Protein AF-A0A7W1E286-F1 (afdb_monomer)

Secondary structure (DSSP, 8-state):
-----------------------PPP-----PPPP-PPPP---PPP----------------------------HHHHHHHHHHHHHHHHT--HHHHHHHTS-SEEEEEEEEEE-TTS-EEEEEEEEEEEE-TTSSEE--EEE-TT--HHHHHHHHHHHHHHHHHTT-S-EEEEEEE---TTSS-HHHHHHHHHHHHHHHTTT-BTTTEE--B-TT--HHHHHHHHHHHHHHTTT---

Structure (mmCIF, N/CA/C/O backbone):
data_AF-A0A7W1E286-F1
#
_entry.id   AF-A0A7W1E286-F1
#
loop_
_atom_site.group_PDB
_atom_site.id
_atom_site.type_symbol
_atom_site.label_atom_id
_atom_site.label_alt_id
_atom_site.label_comp_id
_atom_site.label_asym_id
_atom_site.label_entity_id
_atom_site.label_seq_id
_atom_site.pdbx_PDB_ins_code
_atom_site.Cartn_x
_atom_site.Cartn_y
_atom_site.Cartn_z
_atom_site.occupancy
_atom_site.B_iso_or_equiv
_atom_site.auth_seq_id
_atom_site.auth_comp_id
_atom_site.auth_asym_id
_atom_site.auth_atom_id
_atom_site.pdbx_PDB_model_num
ATOM 1 N N . MET A 1 1 ? -54.521 -34.080 13.836 1.00 41.09 1 MET A N 1
ATOM 2 C CA . MET A 1 1 ? -53.868 -35.349 13.458 1.00 41.09 1 MET A CA 1
ATOM 3 C C . MET A 1 1 ? -52.359 -35.162 13.551 1.00 41.09 1 MET A C 1
ATOM 5 O O . MET A 1 1 ? -51.751 -34.614 12.647 1.00 41.09 1 MET A O 1
ATOM 9 N N . LEU A 1 2 ? -51.803 -35.525 14.708 1.00 36.16 2 LEU A N 1
ATOM 10 C CA . LEU A 1 2 ? -50.440 -36.060 14.864 1.00 36.16 2 LEU A CA 1
ATOM 11 C C . LEU A 1 2 ? -50.443 -37.502 14.294 1.00 36.16 2 LEU A C 1
ATOM 13 O O . LEU A 1 2 ? -51.541 -38.057 14.169 1.00 36.16 2 LEU A O 1
ATOM 17 N N . PRO A 1 3 ? -49.295 -38.099 13.914 1.00 41.41 3 PRO A N 1
ATOM 18 C CA . PRO A 1 3 ? -48.224 -38.489 14.853 1.00 41.41 3 PRO A CA 1
ATOM 19 C C . PRO A 1 3 ? -46.808 -38.066 14.383 1.00 41.41 3 PRO A C 1
ATOM 21 O O . PRO A 1 3 ? -46.598 -37.851 13.196 1.00 41.41 3 PRO A O 1
ATOM 24 N N . ALA A 1 4 ? -45.827 -37.731 15.241 1.00 33.72 4 ALA A N 1
ATOM 25 C CA . ALA A 1 4 ? -45.246 -38.450 16.399 1.00 33.72 4 ALA A CA 1
ATOM 26 C C . ALA A 1 4 ? -44.498 -39.724 15.916 1.00 33.72 4 ALA A C 1
ATOM 28 O O . ALA A 1 4 ? -45.026 -40.431 15.073 1.00 33.72 4 ALA A O 1
ATOM 29 N N . LEU A 1 5 ? -43.271 -40.105 16.292 1.00 33.84 5 LEU A N 1
ATOM 30 C CA . LEU A 1 5 ? -42.486 -40.094 17.538 1.00 33.84 5 LEU A CA 1
ATOM 31 C C . LEU A 1 5 ? -41.011 -40.353 17.117 1.00 33.84 5 LEU A C 1
ATOM 33 O O . LEU A 1 5 ? -40.787 -41.158 16.223 1.00 33.84 5 LEU A O 1
ATOM 37 N N . ALA A 1 6 ? -39.994 -39.600 17.544 1.00 35.09 6 ALA A N 1
ATOM 38 C CA . ALA A 1 6 ? -39.323 -39.561 18.855 1.00 35.09 6 ALA A CA 1
ATOM 39 C C . ALA A 1 6 ? -38.076 -40.495 18.969 1.00 35.09 6 ALA A C 1
ATOM 41 O O . ALA A 1 6 ? -37.983 -41.486 18.251 1.00 35.09 6 ALA A O 1
ATOM 42 N N . PRO A 1 7 ? -37.097 -40.146 19.835 1.00 51.22 7 PRO A N 1
ATOM 43 C CA . PRO A 1 7 ? -35.674 -40.503 19.735 1.00 51.22 7 PRO A CA 1
ATOM 44 C C . PRO A 1 7 ? -35.168 -41.396 20.893 1.00 51.22 7 PRO A C 1
ATOM 46 O O . PRO A 1 7 ? -35.868 -41.587 21.882 1.00 51.22 7 PRO A O 1
ATOM 49 N N . LEU A 1 8 ? -33.912 -41.863 20.833 1.00 32.34 8 LEU A N 1
ATOM 50 C CA . LEU A 1 8 ? -33.181 -42.455 21.973 1.00 32.34 8 LEU A CA 1
ATOM 51 C C . LEU A 1 8 ? -31.712 -41.978 21.922 1.00 32.34 8 LEU A C 1
ATOM 53 O O . LEU A 1 8 ? -31.013 -42.254 20.957 1.00 32.34 8 LEU A O 1
ATOM 57 N N . THR A 1 9 ? -31.275 -41.006 22.731 1.00 28.36 9 THR A N 1
ATOM 58 C CA . THR A 1 9 ? -30.793 -41.055 24.135 1.00 28.36 9 THR A CA 1
ATOM 59 C C . THR A 1 9 ? -29.504 -41.834 24.410 1.00 28.36 9 THR A C 1
ATOM 61 O O . THR A 1 9 ? -29.525 -43.057 24.403 1.00 28.36 9 THR A O 1
ATOM 64 N N . ARG A 1 10 ? -28.510 -41.061 24.905 1.00 27.48 10 ARG A N 1
ATOM 65 C CA . ARG A 1 10 ? -27.442 -41.386 25.887 1.00 27.48 10 ARG A CA 1
ATOM 66 C C . ARG A 1 10 ? -26.426 -42.439 25.405 1.00 27.48 10 ARG A C 1
ATOM 68 O O . ARG A 1 10 ? -26.765 -43.349 24.681 1.00 27.48 10 ARG A O 1
ATOM 75 N N . TRP A 1 11 ? -25.130 -42.322 25.678 1.00 25.17 11 TRP A N 1
ATOM 76 C CA . TRP A 1 11 ? -24.508 -42.357 27.001 1.00 25.17 11 TRP A CA 1
ATOM 77 C C . TRP A 1 11 ? -23.249 -41.482 27.086 1.00 25.17 11 TRP A C 1
ATOM 79 O O . TRP A 1 11 ? -22.502 -41.307 26.129 1.00 25.17 11 TRP A O 1
ATOM 89 N N . ARG A 1 12 ? -23.049 -40.925 28.282 1.00 29.27 12 ARG A N 1
ATOM 90 C CA . ARG A 1 12 ? -21.894 -40.133 28.703 1.00 29.27 12 ARG A CA 1
ATOM 91 C C . ARG A 1 12 ? -20.712 -41.043 29.073 1.00 29.27 12 ARG A C 1
ATOM 93 O O . ARG A 1 12 ? -20.930 -42.127 29.595 1.00 29.27 12 ARG A O 1
ATOM 100 N N . THR A 1 13 ? -19.505 -40.499 28.892 1.00 33.84 13 THR A N 1
ATOM 101 C CA . THR A 1 13 ? -18.289 -40.628 29.730 1.00 33.84 13 THR A CA 1
ATOM 102 C C . THR A 1 13 ? -17.908 -41.991 30.317 1.00 33.84 13 THR A C 1
ATOM 104 O O . THR A 1 13 ? -18.561 -42.466 31.239 1.00 33.84 13 THR A O 1
ATOM 107 N N . CYS A 1 14 ? -16.690 -42.450 30.007 1.00 26.31 14 CYS A N 1
ATOM 108 C CA . CYS A 1 14 ? -15.788 -42.913 31.064 1.00 26.31 14 CYS A CA 1
ATOM 109 C C . CYS A 1 14 ? -14.317 -42.663 30.699 1.00 26.31 14 CYS A C 1
ATOM 111 O O . CYS A 1 14 ? -13.785 -43.170 29.717 1.00 26.31 14 CYS A O 1
ATOM 113 N N . CYS A 1 15 ? -13.694 -41.825 31.516 1.00 26.22 15 CYS A N 1
ATOM 114 C CA . CYS A 1 15 ? -12.265 -41.617 31.638 1.00 26.22 15 CYS A CA 1
ATOM 115 C C . CYS A 1 15 ? -11.676 -42.823 32.383 1.00 26.22 15 CYS A C 1
ATOM 117 O O . CYS A 1 15 ? -12.198 -43.121 33.453 1.00 26.22 15 CYS A O 1
ATOM 119 N N . SER A 1 16 ? -10.633 -43.498 31.881 1.00 26.42 16 SER A N 1
ATOM 120 C CA . SER A 1 16 ? -9.531 -44.062 32.697 1.00 26.42 16 SER A CA 1
ATOM 121 C C . SER A 1 16 ? -8.624 -45.040 31.929 1.00 26.42 16 SER A C 1
ATOM 123 O O . SER A 1 16 ? -9.062 -46.021 31.350 1.00 26.42 16 SER A O 1
ATOM 125 N N . ARG A 1 17 ? -7.326 -44.717 31.968 1.00 28.33 17 ARG A N 1
ATOM 126 C CA . ARG A 1 17 ? -6.152 -45.586 32.181 1.00 28.33 17 ARG A CA 1
ATOM 127 C C . ARG A 1 17 ? -6.175 -47.046 31.687 1.00 28.33 17 ARG A C 1
ATOM 129 O O . ARG A 1 17 ? -6.821 -47.895 32.274 1.00 28.33 17 ARG A O 1
ATOM 136 N N . ALA A 1 18 ? -5.191 -47.290 30.819 1.00 28.56 18 ALA A N 1
ATOM 137 C CA . ALA A 1 18 ? -4.140 -48.308 30.941 1.00 28.56 18 ALA A CA 1
ATOM 138 C C . ALA A 1 18 ? -4.496 -49.802 30.811 1.00 28.56 18 ALA A C 1
ATOM 140 O O . ALA A 1 18 ? -5.204 -50.356 31.639 1.00 28.56 18 ALA A O 1
ATOM 141 N N . ALA A 1 19 ? -3.771 -50.431 29.870 1.00 31.03 19 ALA A N 1
ATOM 142 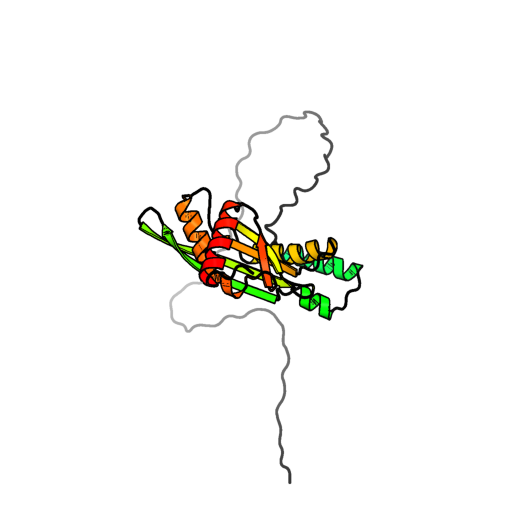C CA . ALA A 1 19 ? -3.516 -51.868 29.708 1.00 31.03 19 ALA A CA 1
ATOM 143 C C . ALA A 1 19 ? -4.774 -52.697 29.367 1.00 31.03 19 ALA A C 1
ATOM 145 O O . ALA A 1 19 ? -5.824 -52.552 29.965 1.00 31.03 19 ALA A O 1
ATOM 146 N N . VAL A 1 20 ? -4.775 -53.576 28.370 1.00 31.19 20 VAL A N 1
ATOM 147 C CA . VAL A 1 20 ? -3.997 -54.815 28.311 1.00 31.19 20 VAL A CA 1
ATOM 148 C C . VAL A 1 20 ? -3.996 -55.325 26.858 1.00 31.19 20 VAL A C 1
ATOM 150 O O . VAL A 1 20 ? -4.938 -55.126 26.097 1.00 31.19 20 VAL A O 1
ATOM 153 N N . SER A 1 21 ? -2.886 -55.963 26.511 1.00 30.11 21 SER A N 1
ATOM 154 C CA . SER A 1 21 ? -2.495 -56.632 25.270 1.00 30.11 21 SER A CA 1
ATOM 155 C C . SER A 1 21 ? -3.466 -57.681 24.696 1.00 30.11 21 SER A C 1
ATOM 157 O O . SER A 1 21 ? -4.158 -58.389 25.422 1.00 30.11 21 SER A O 1
ATOM 159 N N . THR A 1 22 ? -3.388 -57.830 23.370 1.00 41.28 22 THR A N 1
ATOM 160 C CA . THR A 1 22 ? -3.825 -58.951 22.511 1.00 41.28 22 THR A CA 1
ATOM 161 C C . THR A 1 22 ? -3.291 -60.325 22.950 1.00 41.28 22 THR A C 1
ATOM 163 O O . THR A 1 22 ? -2.301 -60.397 23.680 1.00 41.28 22 THR A O 1
ATOM 166 N N . PRO A 1 23 ? -3.833 -61.425 22.385 1.00 34.12 23 PRO A N 1
ATOM 167 C CA . PRO A 1 23 ? -2.956 -62.531 22.001 1.00 34.12 23 PRO A CA 1
ATOM 168 C C . PRO A 1 23 ? -3.161 -63.021 20.559 1.00 34.12 23 PRO A C 1
ATOM 170 O O . PRO A 1 23 ? -4.263 -63.363 20.131 1.00 34.12 23 PRO A O 1
ATOM 173 N N . CYS A 1 24 ? -2.034 -63.088 19.846 1.00 29.81 24 CYS A N 1
ATOM 174 C CA . CYS A 1 24 ? -1.834 -63.796 18.586 1.00 29.81 24 CYS A CA 1
ATOM 175 C C . CYS A 1 24 ? -1.827 -65.323 18.785 1.00 29.81 24 CYS A C 1
ATOM 177 O O . CYS A 1 24 ? -1.376 -65.839 19.806 1.00 29.81 24 CYS A O 1
ATOM 179 N N . THR A 1 25 ? -2.280 -66.027 17.750 1.00 34.66 25 THR A N 1
ATOM 180 C CA . THR A 1 25 ? -2.285 -67.483 17.548 1.00 34.66 25 THR A CA 1
ATOM 181 C C . THR A 1 25 ? -0.890 -68.132 17.555 1.00 34.66 25 THR A C 1
ATOM 183 O O . THR A 1 25 ? 0.059 -67.616 16.970 1.00 34.66 25 THR A O 1
ATOM 186 N N . SER A 1 26 ? -0.809 -69.307 18.189 1.00 30.66 26 SER A N 1
ATOM 187 C CA . SER A 1 26 ? 0.324 -70.244 18.325 1.00 30.66 26 SER A CA 1
ATOM 188 C C . SER A 1 26 ? 0.742 -70.922 17.007 1.00 30.66 26 SER A C 1
ATOM 190 O O . SER A 1 26 ? -0.130 -71.254 16.206 1.00 30.66 26 SER A O 1
ATOM 192 N N . SER A 1 27 ? 2.033 -71.237 16.779 1.00 34.31 27 SER A N 1
ATOM 193 C CA . SER A 1 27 ? 2.730 -72.549 16.964 1.00 34.31 27 SER A CA 1
ATOM 194 C C . SER A 1 27 ? 4.239 -72.428 16.552 1.00 34.31 27 SER A C 1
ATOM 196 O O . SER A 1 27 ? 4.597 -71.392 16.003 1.00 34.31 27 SER A O 1
ATOM 198 N N . PRO A 1 28 ? 5.148 -73.422 16.740 1.00 43.06 28 PRO A N 1
ATOM 199 C CA . PRO A 1 28 ? 5.889 -73.665 17.990 1.00 43.06 28 PRO A CA 1
ATOM 200 C C . PRO A 1 28 ? 7.423 -73.880 17.808 1.00 43.06 28 PRO A C 1
ATOM 202 O O . PRO A 1 28 ? 7.829 -74.567 16.887 1.00 43.06 28 PRO A O 1
ATOM 205 N N . THR A 1 29 ? 8.271 -73.385 18.728 1.00 36.41 29 THR A N 1
ATOM 206 C CA . THR A 1 29 ? 9.321 -74.158 19.457 1.00 36.41 29 THR A CA 1
ATOM 207 C C . THR A 1 29 ? 10.222 -73.246 20.318 1.00 36.41 29 THR A C 1
ATOM 209 O O . THR A 1 29 ? 11.030 -72.490 19.801 1.00 36.41 29 THR A O 1
ATOM 212 N N . ARG A 1 30 ? 10.080 -73.416 21.643 1.00 32.09 30 ARG A N 1
ATOM 213 C CA . ARG A 1 30 ? 11.019 -73.216 22.776 1.00 32.09 30 ARG A CA 1
ATOM 214 C C . ARG A 1 30 ? 11.743 -71.867 23.031 1.00 32.09 30 ARG A C 1
ATOM 216 O O . ARG A 1 30 ? 12.763 -71.559 22.428 1.00 32.09 30 ARG A O 1
ATOM 223 N N . SER A 1 31 ? 11.377 -71.320 24.202 1.00 41.97 31 SER A N 1
ATOM 224 C CA . SER A 1 31 ? 12.152 -70.560 25.222 1.00 41.97 31 SER A CA 1
ATOM 225 C C . SER A 1 31 ? 11.940 -69.035 25.277 1.00 41.97 31 SER A C 1
ATOM 227 O O . SER A 1 31 ? 11.804 -68.405 24.236 1.00 41.97 31 SER A O 1
ATOM 229 N N . PRO A 1 32 ? 11.849 -68.452 26.492 1.00 39.19 32 PRO A N 1
ATOM 230 C CA . PRO A 1 32 ? 11.059 -67.252 26.765 1.00 39.19 32 PRO A CA 1
ATOM 231 C C . PRO A 1 32 ? 11.763 -65.932 26.438 1.00 39.19 32 PRO A C 1
ATOM 233 O O . PRO A 1 32 ? 12.976 -65.791 26.568 1.00 39.19 32 PRO A O 1
ATOM 236 N N . CYS A 1 33 ? 10.943 -64.943 26.082 1.00 32.31 33 CYS A N 1
ATOM 237 C CA . CYS A 1 33 ? 11.321 -63.553 25.873 1.00 32.31 33 CYS A CA 1
ATOM 238 C C . CYS A 1 33 ? 11.937 -62.942 27.142 1.00 32.31 33 CYS A C 1
ATOM 240 O O . CYS A 1 33 ? 11.279 -62.850 28.178 1.00 32.31 33 CYS A O 1
ATOM 242 N N . THR A 1 34 ? 13.173 -62.463 27.040 1.00 39.50 34 THR A N 1
ATOM 243 C CA . THR A 1 34 ? 13.789 -61.543 27.999 1.00 39.50 34 THR A CA 1
ATOM 244 C C . THR A 1 34 ? 13.677 -60.113 27.471 1.00 39.50 34 THR A C 1
ATOM 246 O O . THR A 1 34 ? 14.106 -59.799 26.362 1.00 39.50 34 THR A O 1
ATOM 249 N N . CYS A 1 35 ? 13.068 -59.233 28.266 1.00 36.19 35 CYS A N 1
ATOM 250 C CA . CYS A 1 35 ? 13.033 -57.794 28.019 1.00 36.19 35 CYS A CA 1
ATOM 251 C C . CYS A 1 35 ? 14.447 -57.202 28.175 1.00 36.19 35 CYS A C 1
ATOM 253 O O . CYS A 1 35 ? 15.111 -57.526 29.163 1.00 36.19 35 CYS A O 1
ATOM 255 N N . PRO A 1 36 ? 14.920 -56.306 27.291 1.00 42.12 36 PRO A N 1
ATOM 256 C CA . PRO A 1 36 ? 16.167 -55.595 27.537 1.00 42.12 36 PRO A CA 1
ATOM 257 C C . PRO A 1 36 ? 15.971 -54.557 28.653 1.00 42.12 36 PRO A C 1
ATOM 259 O O . PRO A 1 36 ? 15.293 -53.545 28.487 1.00 42.12 36 PRO A O 1
ATOM 262 N N . THR A 1 37 ? 16.572 -54.825 29.810 1.00 44.88 37 THR A N 1
ATOM 263 C CA . THR A 1 37 ? 16.810 -53.855 30.884 1.00 44.88 37 THR A CA 1
ATOM 264 C C . THR A 1 37 ? 17.880 -52.845 30.469 1.00 44.88 37 THR A C 1
ATOM 266 O O . THR A 1 37 ? 18.904 -53.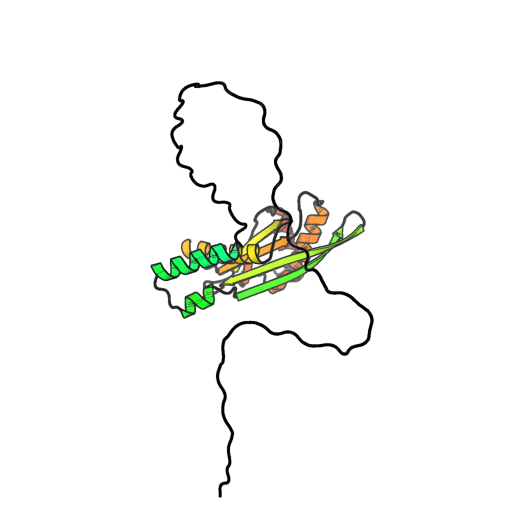220 29.899 1.00 44.88 37 THR A O 1
ATOM 269 N N . ALA A 1 38 ? 17.657 -51.569 30.790 1.00 43.06 38 ALA A N 1
ATOM 270 C CA . ALA A 1 38 ? 18.619 -50.484 30.609 1.00 43.06 38 ALA A CA 1
ATOM 271 C C . ALA A 1 38 ? 19.938 -50.739 31.378 1.00 43.06 38 ALA A C 1
ATOM 273 O O . ALA A 1 38 ? 19.887 -51.253 32.500 1.00 43.06 38 ALA A O 1
ATOM 274 N N . PRO A 1 39 ? 21.113 -50.372 30.829 1.00 53.94 39 PRO A N 1
ATOM 275 C CA . PRO A 1 39 ? 22.383 -50.544 31.528 1.00 53.94 39 PRO A CA 1
ATOM 276 C C . PRO A 1 39 ? 22.616 -49.455 32.603 1.00 53.94 39 PRO A C 1
ATOM 278 O O . PRO A 1 39 ? 22.279 -48.289 32.380 1.00 53.94 39 PRO A O 1
ATOM 281 N N . PRO A 1 40 ? 23.214 -49.803 33.761 1.00 51.53 40 PRO A N 1
ATOM 282 C CA . PRO A 1 40 ? 23.608 -48.855 34.809 1.00 51.53 40 PRO A CA 1
ATOM 283 C C . PRO A 1 40 ? 24.897 -48.076 34.459 1.00 51.53 40 PRO A C 1
ATOM 285 O O . PRO A 1 40 ? 25.672 -48.511 33.605 1.00 51.53 40 PRO A O 1
ATOM 288 N N . PRO A 1 41 ? 25.170 -46.936 35.128 1.00 42.91 41 PRO A N 1
ATOM 289 C CA . PRO A 1 41 ? 26.287 -46.061 34.786 1.00 42.91 41 PRO A CA 1
ATOM 290 C C . PRO A 1 41 ? 27.616 -46.595 35.340 1.00 42.91 41 PRO A C 1
ATOM 292 O O . PRO A 1 41 ? 27.828 -46.634 36.553 1.00 42.91 41 PRO A O 1
ATOM 295 N N . THR A 1 42 ? 28.552 -46.952 34.460 1.00 39.50 42 THR A N 1
ATOM 296 C CA . THR A 1 42 ? 29.930 -47.297 34.842 1.00 39.50 42 THR A CA 1
ATOM 297 C C . THR A 1 42 ? 30.896 -46.136 34.604 1.00 39.50 42 THR A C 1
ATOM 299 O O . THR A 1 42 ? 31.239 -45.800 33.476 1.00 39.50 42 THR A O 1
ATOM 302 N N . ALA A 1 43 ? 31.296 -45.543 35.730 1.00 37.16 43 ALA A N 1
ATOM 303 C CA . ALA A 1 43 ? 32.607 -45.010 36.106 1.00 37.16 43 ALA A CA 1
ATOM 304 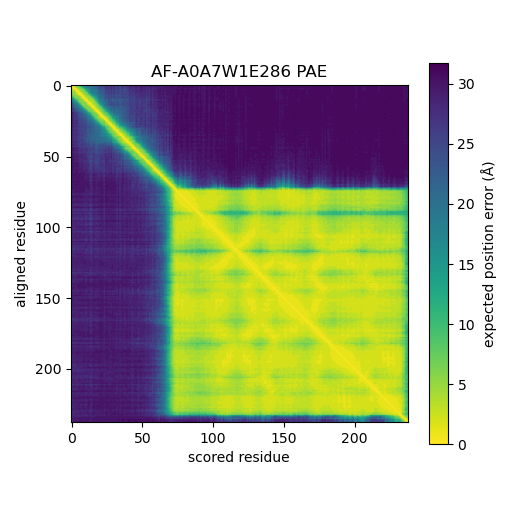C C . ALA A 1 43 ? 33.627 -44.641 35.004 1.00 37.16 43 ALA A C 1
ATOM 306 O O . ALA A 1 43 ? 34.189 -45.499 34.330 1.00 37.16 43 ALA A O 1
ATOM 307 N N . TRP A 1 44 ? 33.999 -43.356 34.978 1.00 34.50 44 TRP A N 1
ATOM 308 C CA . TRP A 1 44 ? 35.281 -42.866 34.455 1.00 34.50 44 TRP A CA 1
ATOM 309 C C . TRP A 1 44 ? 36.279 -42.658 35.612 1.00 34.50 44 TRP A C 1
ATOM 311 O O . TRP A 1 44 ? 35.863 -42.314 36.725 1.00 34.50 44 TRP A O 1
ATOM 321 N N . PRO A 1 45 ? 37.589 -42.882 35.404 1.00 35.56 45 PRO A N 1
ATOM 322 C CA . PRO A 1 45 ? 38.551 -42.956 36.492 1.00 35.56 45 PRO A CA 1
ATOM 323 C C . PRO A 1 45 ? 38.939 -41.583 37.056 1.00 35.56 45 PRO A C 1
ATOM 325 O O . PRO A 1 45 ? 39.139 -40.599 36.349 1.00 35.56 45 PRO A O 1
ATOM 328 N N . ARG A 1 46 ? 39.111 -41.568 38.381 1.00 34.28 46 ARG A N 1
ATOM 329 C CA . ARG A 1 46 ? 39.698 -40.488 39.179 1.00 34.28 46 ARG A CA 1
ATOM 330 C C . ARG A 1 46 ? 41.188 -40.342 38.861 1.00 34.28 46 ARG A C 1
ATOM 332 O O . ARG A 1 46 ? 41.909 -41.310 39.083 1.00 34.28 46 ARG A O 1
ATOM 339 N N . ARG A 1 47 ? 41.659 -39.130 38.533 1.00 29.84 47 ARG A N 1
ATOM 340 C CA . ARG A 1 47 ? 42.875 -38.523 39.126 1.00 29.84 47 ARG A CA 1
ATOM 341 C C . ARG A 1 47 ? 43.065 -37.075 38.651 1.00 29.84 47 ARG A C 1
ATOM 343 O O . ARG A 1 47 ? 43.556 -36.855 37.560 1.00 29.84 47 ARG A O 1
ATOM 350 N N . TRP A 1 48 ? 42.762 -36.110 39.513 1.00 29.48 48 TRP A N 1
ATOM 351 C CA . TRP A 1 48 ? 43.675 -35.021 39.882 1.00 29.48 48 TRP A CA 1
ATOM 352 C C . TRP A 1 48 ? 43.087 -34.330 41.105 1.00 29.48 48 TRP A C 1
ATOM 354 O O . TRP A 1 48 ? 42.029 -33.709 41.078 1.00 29.48 48 TRP A O 1
ATOM 364 N N . SER A 1 49 ? 43.753 -34.571 42.224 1.00 32.72 49 SER A N 1
ATOM 365 C CA . SER A 1 49 ? 43.414 -34.005 43.512 1.00 32.72 49 SER A CA 1
ATOM 366 C C . SER A 1 49 ? 44.133 -32.673 43.661 1.00 32.72 49 SER A C 1
ATOM 368 O O . SER A 1 49 ? 45.345 -32.624 43.485 1.00 32.72 49 SER A O 1
ATOM 370 N N . ARG A 1 50 ? 43.384 -31.693 44.174 1.00 34.47 50 ARG A N 1
ATOM 371 C CA . ARG A 1 50 ? 43.839 -30.678 45.134 1.00 34.47 50 ARG A CA 1
ATOM 372 C C . ARG A 1 50 ? 44.789 -29.599 44.584 1.00 34.47 50 ARG A C 1
ATOM 374 O O . ARG A 1 50 ? 45.993 -29.790 44.521 1.00 34.47 50 ARG A O 1
ATOM 381 N N . CYS A 1 51 ? 44.253 -28.394 44.403 1.00 27.61 51 CYS A N 1
ATOM 382 C CA . CYS A 1 51 ? 44.860 -27.242 45.057 1.00 27.61 51 CYS A CA 1
ATOM 383 C C . CYS A 1 51 ? 43.798 -26.204 45.426 1.00 27.61 51 CYS A C 1
ATOM 385 O O . CYS A 1 51 ? 42.782 -26.029 44.760 1.00 27.61 51 CYS A O 1
ATOM 387 N N . SER A 1 52 ? 44.034 -25.635 46.588 1.00 30.25 52 SER A N 1
ATOM 388 C CA . SER A 1 52 ? 43.178 -24.858 47.460 1.00 30.25 52 SER A CA 1
ATOM 389 C C . SER A 1 52 ? 43.152 -23.372 47.100 1.00 30.25 52 SER A C 1
ATOM 391 O O . SER A 1 52 ? 44.137 -22.826 46.619 1.00 30.25 52 SER A O 1
ATOM 393 N N . SER A 1 53 ? 42.025 -22.733 47.434 1.00 32.47 53 SER A N 1
ATOM 394 C CA . SER A 1 53 ? 41.915 -21.337 47.887 1.00 32.47 53 SER A CA 1
ATOM 395 C C . SER A 1 53 ? 42.655 -20.258 47.084 1.00 32.47 53 SER A C 1
ATOM 397 O O . SER A 1 53 ? 43.791 -19.921 47.407 1.00 32.47 53 SER A O 1
ATOM 399 N N . ILE A 1 54 ? 41.942 -19.595 46.167 1.00 39.47 54 ILE A N 1
ATOM 400 C CA . ILE A 1 54 ? 42.232 -18.204 45.781 1.00 39.47 54 ILE A CA 1
ATOM 401 C C . ILE A 1 54 ? 40.915 -17.412 45.762 1.00 39.47 54 ILE A C 1
ATOM 403 O O . ILE A 1 54 ? 40.100 -17.512 44.852 1.00 39.47 54 ILE A O 1
ATOM 407 N N . THR A 1 55 ? 40.713 -16.717 46.880 1.00 31.73 55 THR A N 1
ATOM 408 C CA . THR A 1 55 ? 40.137 -15.375 47.073 1.00 31.73 55 THR A CA 1
ATOM 409 C C . THR A 1 55 ? 39.141 -14.795 46.063 1.00 31.73 55 THR A C 1
ATOM 411 O O . THR A 1 55 ? 39.454 -14.530 44.906 1.00 31.73 55 THR A O 1
ATOM 414 N N . ALA A 1 56 ? 37.987 -14.445 46.635 1.00 36.72 56 ALA A N 1
ATOM 415 C CA . ALA A 1 56 ? 37.089 -13.339 46.323 1.00 36.72 56 ALA A CA 1
ATOM 416 C C . ALA A 1 56 ? 37.526 -12.346 45.230 1.00 36.72 56 ALA A C 1
ATOM 418 O O . ALA A 1 56 ? 38.486 -11.589 45.382 1.00 36.72 56 ALA A O 1
ATOM 419 N N . LYS A 1 57 ? 36.656 -12.201 44.229 1.00 32.66 57 LYS A N 1
ATOM 420 C CA . LYS A 1 57 ? 36.288 -10.877 43.733 1.00 32.66 57 LYS A CA 1
ATOM 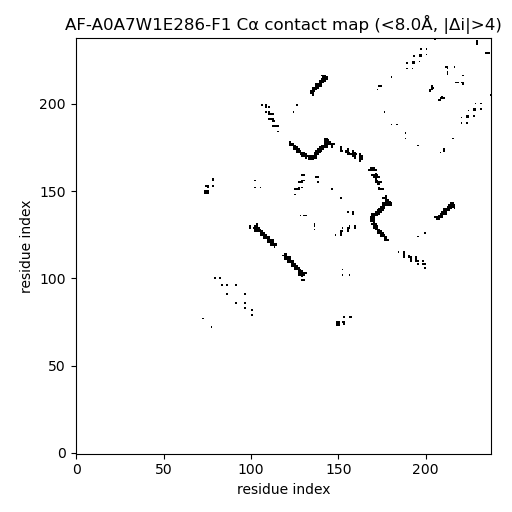421 C C . LYS A 1 57 ? 34.794 -10.859 43.457 1.00 32.66 57 LYS A C 1
ATOM 423 O O . LYS A 1 57 ? 34.302 -11.429 42.491 1.00 32.66 57 LYS A O 1
ATOM 428 N N . GLU A 1 58 ? 34.091 -10.229 44.380 1.00 38.41 58 GLU A N 1
ATOM 429 C CA . GLU A 1 58 ? 32.687 -9.890 44.279 1.00 38.41 58 GLU A CA 1
ATOM 430 C C . GLU A 1 58 ? 32.496 -8.891 43.134 1.00 38.41 58 GLU A C 1
ATOM 432 O O . GLU A 1 58 ? 32.744 -7.692 43.264 1.00 38.41 58 GLU A O 1
ATOM 437 N N . SER A 1 59 ? 32.103 -9.396 41.967 1.00 40.00 59 SER A N 1
ATOM 438 C CA . SER A 1 59 ? 31.516 -8.578 40.916 1.00 40.00 59 SER A CA 1
ATOM 439 C C . SER A 1 59 ? 30.015 -8.527 41.164 1.00 40.00 59 SER A C 1
ATOM 441 O O . SER A 1 59 ? 29.301 -9.501 40.926 1.00 40.00 59 SER A O 1
ATOM 443 N N . ARG A 1 60 ? 29.577 -7.384 41.695 1.00 35.44 60 ARG A N 1
ATOM 444 C CA . ARG A 1 60 ? 28.183 -6.933 41.831 1.00 35.44 60 ARG A CA 1
ATOM 445 C C . ARG A 1 60 ? 27.298 -7.499 40.712 1.00 35.44 60 ARG A C 1
ATOM 447 O O . ARG A 1 60 ? 27.725 -7.435 39.555 1.00 35.44 60 ARG A O 1
ATOM 454 N N . PRO A 1 61 ? 26.065 -7.962 40.992 1.00 38.62 61 PRO A N 1
ATOM 455 C CA . PRO A 1 61 ? 25.139 -8.262 39.920 1.00 38.62 61 PRO A CA 1
ATOM 456 C C . PRO A 1 61 ? 24.788 -6.918 39.285 1.00 38.62 61 PRO A C 1
ATOM 458 O O . PRO A 1 61 ? 24.004 -6.139 39.823 1.00 38.62 61 PRO A O 1
ATOM 461 N N . LEU A 1 62 ? 25.427 -6.602 38.159 1.00 42.75 62 LEU A N 1
ATOM 462 C CA . LEU A 1 62 ? 24.843 -5.659 37.225 1.00 42.75 62 LEU A CA 1
ATOM 463 C C . LEU A 1 62 ? 23.471 -6.231 36.920 1.00 42.75 62 LEU A C 1
ATOM 465 O O . LEU A 1 62 ? 23.370 -7.385 36.501 1.00 42.75 62 LEU A O 1
ATOM 469 N N . CYS A 1 63 ? 22.447 -5.451 37.257 1.00 36.44 63 CYS A N 1
ATOM 470 C CA . CYS A 1 63 ? 21.058 -5.729 36.966 1.00 36.44 63 CYS A CA 1
ATOM 471 C C . CYS A 1 63 ? 21.015 -6.373 35.590 1.00 36.44 63 CYS A C 1
ATOM 473 O O . CYS A 1 63 ? 21.367 -5.735 34.595 1.00 36.44 63 CYS A O 1
ATOM 475 N N . ASN A 1 64 ? 20.682 -7.661 35.568 1.00 44.25 64 ASN A N 1
ATOM 476 C CA . ASN A 1 64 ? 20.434 -8.389 34.348 1.00 44.25 64 ASN A CA 1
ATOM 477 C C . ASN A 1 64 ? 19.149 -7.753 33.817 1.00 44.25 64 ASN A C 1
ATOM 479 O O . ASN A 1 64 ? 18.047 -8.198 34.136 1.00 44.25 64 ASN A O 1
ATOM 483 N N . VAL A 1 65 ? 19.285 -6.615 33.127 1.00 45.47 65 VAL A N 1
ATOM 484 C CA . VAL A 1 65 ? 18.268 -6.103 32.224 1.00 45.47 65 VAL A CA 1
ATOM 485 C C . VAL A 1 65 ? 18.205 -7.218 31.217 1.00 45.47 65 VAL A C 1
ATOM 487 O O . VAL A 1 65 ? 19.080 -7.323 30.358 1.00 45.47 65 VAL A O 1
ATOM 490 N N . GLY A 1 66 ? 17.296 -8.158 31.489 1.00 34.75 66 GLY A N 1
ATOM 491 C CA . GLY A 1 66 ? 17.159 -9.365 30.714 1.00 34.75 66 GLY A CA 1
ATOM 492 C C . GLY A 1 66 ? 17.200 -8.917 29.275 1.00 34.75 66 GLY A C 1
ATOM 493 O O . GLY A 1 66 ? 16.442 -8.025 28.888 1.00 34.75 66 GLY A O 1
ATOM 494 N N . ALA A 1 67 ? 18.154 -9.457 28.525 1.00 38.50 67 ALA A N 1
ATOM 495 C CA . ALA A 1 67 ? 18.047 -9.450 27.091 1.00 38.50 67 ALA A CA 1
ATOM 496 C C . ALA A 1 67 ? 16.693 -10.104 26.827 1.00 38.50 67 ALA A C 1
ATOM 498 O O . ALA A 1 67 ? 16.555 -11.325 26.907 1.00 38.50 67 ALA A O 1
ATOM 499 N N . VAL A 1 68 ? 15.662 -9.272 26.661 1.00 39.34 68 VAL A N 1
ATOM 500 C CA . VAL A 1 68 ? 14.377 -9.706 26.159 1.00 39.34 68 VAL A CA 1
ATOM 501 C C . VAL A 1 68 ? 14.756 -10.189 24.784 1.00 39.34 68 VAL A C 1
ATOM 503 O O . VAL A 1 68 ? 15.035 -9.393 23.888 1.00 39.34 68 VAL A O 1
ATOM 506 N N . ALA A 1 69 ? 14.901 -11.505 24.661 1.00 35.59 69 ALA A N 1
ATOM 507 C CA . ALA A 1 69 ? 14.907 -12.148 23.377 1.00 35.59 69 ALA A CA 1
ATOM 508 C C . ALA A 1 69 ? 13.643 -11.622 22.707 1.00 35.59 69 ALA A C 1
ATOM 510 O O . ALA A 1 69 ? 12.533 -11.950 23.129 1.00 35.59 69 ALA A O 1
ATOM 511 N N . VAL A 1 70 ? 13.814 -10.717 21.743 1.00 41.22 70 VAL A N 1
ATOM 512 C CA . VAL A 1 70 ? 12.741 -10.306 20.853 1.00 41.22 70 VAL A CA 1
ATOM 513 C C . VAL A 1 70 ? 12.471 -11.554 20.030 1.00 41.22 70 VAL A C 1
ATOM 515 O O . VAL A 1 70 ? 13.013 -11.734 18.943 1.00 41.22 70 VAL A O 1
ATOM 518 N N . ALA A 1 71 ? 11.715 -12.492 20.608 1.00 43.50 71 ALA A N 1
ATOM 519 C CA . ALA A 1 71 ? 11.030 -13.511 19.845 1.00 43.50 71 ALA A CA 1
ATOM 520 C C . ALA A 1 71 ? 10.355 -12.744 18.718 1.00 43.50 71 ALA A C 1
ATOM 522 O O . ALA A 1 71 ? 9.696 -11.746 19.017 1.00 43.50 71 ALA A O 1
ATOM 523 N N . ALA A 1 72 ? 10.622 -13.136 17.469 1.00 53.66 72 ALA A N 1
ATOM 524 C CA . ALA A 1 72 ? 10.134 -12.469 16.270 1.00 53.66 72 ALA A CA 1
ATOM 525 C C . ALA A 1 72 ? 8.614 -12.322 16.376 1.00 53.66 72 ALA A C 1
ATOM 527 O O . ALA A 1 72 ? 7.855 -13.234 16.057 1.00 53.66 72 ALA A O 1
ATOM 528 N N . THR A 1 73 ? 8.183 -11.216 16.969 1.00 71.56 73 THR A N 1
ATOM 529 C CA . THR A 1 73 ? 6.793 -10.983 17.306 1.00 71.56 73 THR A CA 1
ATOM 530 C C . THR A 1 73 ? 6.181 -10.543 16.004 1.00 71.56 73 THR A C 1
ATOM 532 O O . THR A 1 73 ? 6.668 -9.589 15.395 1.00 71.56 73 THR A O 1
ATOM 535 N N . ASP A 1 74 ? 5.161 -11.270 15.563 1.00 88.75 74 ASP A N 1
ATOM 536 C CA . ASP A 1 74 ? 4.361 -10.875 14.415 1.00 88.75 74 ASP A CA 1
ATOM 537 C C . ASP A 1 74 ? 3.991 -9.388 14.569 1.00 88.75 74 ASP A C 1
ATOM 539 O O . ASP A 1 74 ? 3.339 -9.026 15.560 1.00 88.75 74 ASP A O 1
ATOM 543 N N . PRO A 1 75 ? 4.436 -8.495 13.663 1.00 91.56 75 PRO A N 1
ATOM 544 C CA . PRO A 1 75 ? 4.232 -7.061 13.844 1.00 91.56 75 PRO A CA 1
ATOM 545 C C . PRO A 1 75 ? 2.758 -6.694 13.950 1.00 91.56 75 PRO A C 1
ATOM 547 O O . PRO A 1 75 ? 2.409 -5.713 14.610 1.00 91.56 75 PRO A O 1
ATOM 550 N N . TRP A 1 76 ? 1.886 -7.508 13.354 1.00 93.38 76 TRP A N 1
ATOM 551 C CA . TRP A 1 76 ? 0.449 -7.353 13.480 1.00 93.38 76 TRP A CA 1
ATOM 552 C C . TRP A 1 76 ? -0.061 -7.663 14.888 1.00 93.38 76 TRP A C 1
ATOM 554 O O . TRP A 1 76 ? -0.781 -6.844 15.463 1.00 93.38 76 TRP A O 1
ATOM 564 N N . ALA A 1 77 ? 0.374 -8.769 15.494 1.00 94.25 77 ALA A N 1
ATOM 565 C CA . ALA A 1 77 ? 0.045 -9.096 16.880 1.00 94.25 77 ALA A CA 1
ATOM 566 C C . ALA A 1 77 ? 0.437 -7.970 17.853 1.00 94.25 77 ALA A C 1
ATOM 568 O O . ALA A 1 77 ? -0.352 -7.599 18.721 1.00 94.25 77 ALA A O 1
ATOM 569 N N . ALA A 1 78 ? 1.604 -7.352 17.654 1.00 94.12 78 ALA A N 1
ATOM 570 C CA . ALA A 1 78 ? 2.050 -6.232 18.480 1.00 94.12 78 ALA A CA 1
ATOM 571 C C . ALA A 1 78 ? 1.189 -4.961 18.301 1.00 94.12 78 ALA A C 1
ATOM 573 O O . ALA A 1 78 ? 1.123 -4.117 19.196 1.00 94.12 78 ALA A O 1
ATOM 574 N N . VAL A 1 79 ? 0.555 -4.768 17.140 1.00 95.06 79 VAL A N 1
ATOM 575 C CA . VAL A 1 79 ? -0.416 -3.679 16.936 1.00 95.06 79 VAL A CA 1
ATOM 576 C C . VAL A 1 79 ? -1.741 -4.004 17.621 1.00 95.06 79 VAL A C 1
ATOM 578 O O . VAL A 1 79 ? -2.318 -3.123 18.254 1.00 95.06 79 VAL A O 1
ATOM 581 N N . LEU A 1 80 ? -2.196 -5.257 17.545 1.00 94.69 80 LEU A N 1
ATOM 582 C CA . LEU A 1 80 ? -3.418 -5.707 18.214 1.00 94.69 80 LEU A CA 1
ATOM 583 C C . LEU A 1 80 ? -3.326 -5.582 19.737 1.00 94.69 80 LEU A C 1
ATOM 585 O O . LEU A 1 80 ? -4.266 -5.093 20.351 1.00 94.69 80 LEU A O 1
ATOM 589 N N . GLU A 1 81 ? -2.190 -5.944 20.336 1.00 94.94 81 GLU A N 1
ATOM 590 C CA . GLU A 1 81 ? -1.954 -5.775 21.777 1.00 94.94 81 GLU A CA 1
ATOM 591 C C . GLU A 1 81 ? -2.095 -4.304 22.199 1.00 94.94 81 GLU A C 1
ATOM 593 O O . GLU A 1 81 ? -2.832 -3.974 23.128 1.00 94.94 81 GLU A O 1
ATOM 598 N N . ARG A 1 82 ? -1.470 -3.390 21.445 1.00 94.25 82 ARG A N 1
ATOM 599 C CA . ARG A 1 82 ? -1.576 -1.944 21.698 1.00 94.25 82 ARG A CA 1
ATOM 600 C C . ARG A 1 82 ? -2.996 -1.419 21.505 1.00 94.25 82 ARG A C 1
ATOM 602 O O . ARG A 1 82 ? -3.414 -0.523 22.236 1.00 94.25 82 ARG A O 1
ATOM 609 N N . LEU A 1 83 ? -3.722 -1.946 20.520 1.00 94.25 83 LEU A N 1
ATOM 610 C CA . LEU A 1 83 ? -5.119 -1.594 20.285 1.00 94.25 83 LEU A CA 1
ATOM 611 C C . LEU A 1 83 ? -6.006 -2.051 21.452 1.00 94.25 83 LEU A C 1
ATOM 613 O O . LEU A 1 83 ? -6.824 -1.263 21.921 1.00 94.25 83 LEU A O 1
ATOM 617 N N . ASP A 1 84 ? -5.803 -3.271 21.955 1.00 94.38 84 ASP A N 1
ATOM 618 C CA . ASP A 1 84 ? -6.548 -3.808 23.097 1.00 94.38 84 ASP A CA 1
ATOM 619 C C . ASP A 1 84 ? -6.300 -2.980 24.366 1.00 94.38 84 ASP A C 1
ATOM 621 O O . ASP A 1 84 ? -7.232 -2.679 25.114 1.00 94.38 84 ASP A O 1
ATOM 625 N N . ASP A 1 85 ? -5.052 -2.585 24.616 1.00 94.75 85 ASP A N 1
ATOM 626 C CA . ASP A 1 85 ? -4.709 -1.752 25.768 1.00 94.75 85 ASP A CA 1
ATOM 627 C C . ASP A 1 85 ? -5.286 -0.341 25.647 1.00 94.75 85 ASP A C 1
ATOM 629 O O . ASP A 1 85 ? -5.870 0.175 26.603 1.00 94.75 85 ASP A O 1
ATOM 633 N N . ALA A 1 86 ? -5.223 0.261 24.457 1.00 93.19 86 ALA A N 1
ATOM 634 C CA . ALA A 1 86 ? -5.869 1.542 24.196 1.00 93.19 86 ALA A CA 1
ATOM 635 C C . ALA A 1 86 ? -7.392 1.462 24.388 1.00 93.19 86 ALA A C 1
ATOM 637 O O . ALA A 1 86 ? -7.987 2.382 24.957 1.00 93.19 86 ALA A O 1
ATOM 638 N N . ALA A 1 87 ? -8.026 0.361 23.973 1.00 93.75 87 ALA A N 1
ATOM 639 C CA . ALA A 1 87 ? -9.462 0.154 24.126 1.00 93.75 87 ALA A CA 1
ATOM 640 C C . ALA A 1 87 ? -9.888 0.099 25.601 1.00 93.75 87 ALA A C 1
ATOM 642 O O . ALA A 1 87 ? -10.887 0.716 25.973 1.00 93.75 87 ALA A O 1
ATOM 643 N N . LYS A 1 88 ? -9.096 -0.563 26.460 1.00 92.94 88 LYS A N 1
ATOM 644 C CA . LYS A 1 88 ? -9.330 -0.602 27.918 1.00 92.94 88 LYS A CA 1
ATOM 645 C C . LYS A 1 88 ? -9.238 0.784 28.557 1.00 92.94 88 LYS A C 1
ATOM 647 O O . LYS A 1 88 ? -10.009 1.085 29.460 1.00 92.94 88 LYS A O 1
ATOM 652 N N . LEU A 1 89 ? -8.300 1.616 28.100 1.00 94.31 89 LEU A N 1
ATOM 653 C CA . LEU A 1 89 ? -8.074 2.957 28.650 1.00 94.31 89 LEU A CA 1
ATOM 654 C C . LEU A 1 89 ? -9.142 3.967 28.218 1.00 94.31 89 LEU A C 1
ATOM 656 O O . LEU A 1 89 ? -9.517 4.842 28.991 1.00 94.31 89 LEU A O 1
ATOM 660 N N . THR A 1 90 ? -9.601 3.868 26.973 1.00 91.56 90 THR A N 1
ATOM 661 C CA . THR A 1 90 ? -10.522 4.841 26.364 1.00 91.56 90 THR A CA 1
ATOM 662 C C . THR A 1 90 ? -11.992 4.464 26.520 1.00 91.56 90 THR A C 1
ATOM 664 O O . THR A 1 90 ? -12.852 5.324 26.346 1.00 91.56 90 THR A O 1
ATOM 667 N N . GLY A 1 91 ? -12.292 3.204 26.853 1.00 90.88 91 GLY A N 1
ATOM 668 C CA . GLY A 1 91 ? -13.663 2.722 27.003 1.00 90.88 91 GLY A CA 1
ATOM 669 C C . GLY A 1 91 ? -14.451 2.743 25.691 1.00 90.88 91 GLY A C 1
ATOM 670 O O . GLY A 1 91 ? -15.644 3.034 25.707 1.00 90.88 91 GLY A O 1
ATOM 671 N N . ILE A 1 92 ? -13.790 2.484 24.553 1.00 92.00 92 ILE A N 1
ATOM 672 C CA . ILE A 1 92 ? -14.460 2.448 23.244 1.00 92.00 92 ILE A CA 1
ATOM 673 C C . ILE A 1 92 ? -15.521 1.350 23.185 1.00 92.00 92 ILE A C 1
ATOM 675 O O . ILE A 1 92 ? -15.405 0.309 23.834 1.00 92.00 92 ILE A O 1
ATOM 679 N N . ASP A 1 93 ? -16.524 1.572 22.339 1.00 94.62 93 ASP A N 1
ATOM 680 C CA . ASP A 1 93 ? -17.542 0.573 22.044 1.00 94.62 93 ASP A CA 1
ATOM 681 C C . ASP A 1 93 ? -16.887 -0.756 21.586 1.00 94.62 93 ASP A C 1
ATOM 683 O O . ASP A 1 93 ? -16.043 -0.743 20.674 1.00 94.62 93 ASP A O 1
ATOM 687 N N . PRO A 1 94 ? -17.251 -1.906 22.190 1.00 93.56 94 PRO A N 1
ATOM 688 C CA . PRO A 1 94 ? -16.719 -3.214 21.813 1.00 93.56 94 PRO A CA 1
ATOM 689 C C . PRO A 1 94 ? -16.892 -3.563 20.329 1.00 93.56 94 PRO A C 1
ATOM 691 O O . PRO A 1 94 ? -16.055 -4.276 19.772 1.00 93.56 94 PRO A O 1
ATOM 694 N N . ASP A 1 95 ? -17.942 -3.073 19.674 1.00 94.81 95 ASP A N 1
ATOM 695 C CA . ASP A 1 95 ? -18.195 -3.314 18.256 1.00 94.81 95 ASP A CA 1
ATOM 696 C C . ASP A 1 95 ? -17.243 -2.502 17.376 1.00 94.81 95 ASP A C 1
ATOM 698 O O . ASP A 1 95 ? -16.678 -3.037 16.419 1.00 94.81 95 ASP A O 1
ATOM 702 N N . ILE A 1 96 ? -16.953 -1.253 17.751 1.00 92.50 96 ILE A N 1
ATOM 703 C CA . ILE A 1 96 ? -15.927 -0.443 17.075 1.00 92.50 96 ILE A CA 1
ATOM 704 C C . ILE A 1 96 ? -14.552 -1.092 17.246 1.00 92.50 96 ILE A C 1
ATOM 706 O O . ILE A 1 96 ? -13.789 -1.193 16.283 1.00 92.50 96 ILE A O 1
ATOM 710 N N . HIS A 1 97 ? -14.245 -1.585 18.447 1.00 94.06 97 HIS A N 1
ATOM 711 C CA . HIS A 1 97 ? -12.999 -2.298 18.706 1.00 94.06 97 HIS A CA 1
ATOM 712 C C . HIS A 1 97 ? -12.840 -3.529 17.800 1.00 94.06 97 HIS A C 1
ATOM 714 O O . HIS A 1 97 ? -11.781 -3.726 17.202 1.00 94.06 97 HIS A O 1
ATOM 720 N N . ARG A 1 98 ? -13.904 -4.326 17.623 1.00 94.19 98 ARG A N 1
ATOM 721 C CA . ARG A 1 98 ? -13.906 -5.480 16.704 1.00 94.19 98 ARG A CA 1
ATOM 722 C C . ARG A 1 98 ? -13.646 -5.067 15.258 1.00 94.19 98 ARG A C 1
ATOM 724 O O . ARG A 1 98 ? -12.871 -5.736 14.580 1.00 94.19 98 ARG A O 1
ATOM 731 N N . VAL A 1 99 ? -14.242 -3.964 14.801 1.00 94.19 99 VAL A N 1
ATOM 732 C CA . VAL A 1 99 ? -14.016 -3.434 13.445 1.00 94.19 99 VAL A CA 1
ATOM 733 C C . VAL A 1 99 ? -12.563 -2.993 13.257 1.00 94.19 99 VAL A C 1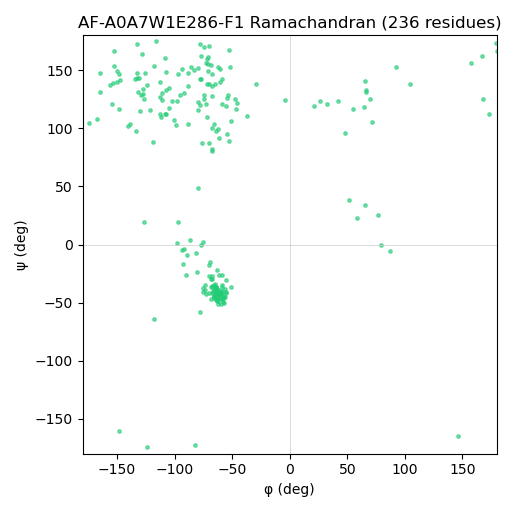
ATOM 735 O O . VAL A 1 99 ? -11.976 -3.276 12.219 1.00 94.19 99 VAL A O 1
ATOM 738 N N . LEU A 1 100 ? -11.952 -2.345 14.253 1.00 94.25 100 LEU A N 1
ATOM 739 C CA . LEU A 1 100 ? -10.554 -1.895 14.180 1.00 94.25 100 LEU A CA 1
ATOM 740 C C . LEU A 1 100 ? -9.530 -3.038 14.207 1.00 94.25 100 LEU A C 1
ATOM 742 O O . LEU A 1 100 ? -8.384 -2.825 13.830 1.00 94.25 100 LEU A O 1
ATOM 746 N N . ARG A 1 101 ? -9.920 -4.243 14.634 1.00 94.81 101 ARG A N 1
ATOM 747 C CA . ARG A 1 101 ? -9.046 -5.427 14.642 1.00 94.81 101 ARG A CA 1
ATOM 748 C C . ARG A 1 101 ? -8.943 -6.123 13.286 1.00 94.81 101 ARG A C 1
ATOM 750 O O . ARG A 1 101 ? -8.161 -7.061 13.168 1.00 94.81 101 ARG A O 1
ATOM 757 N N . ILE A 1 102 ? -9.728 -5.728 12.283 1.00 95.56 102 ILE A N 1
ATOM 758 C CA . ILE A 1 102 ? -9.741 -6.371 10.964 1.00 95.56 102 ILE A CA 1
ATOM 759 C C . ILE A 1 102 ? -9.526 -5.299 9.889 1.00 95.56 102 ILE A C 1
ATOM 761 O O . ILE A 1 102 ? -10.286 -4.331 9.839 1.00 95.56 102 ILE A O 1
ATOM 765 N N . PRO A 1 103 ? -8.527 -5.445 8.999 1.00 96.62 103 PRO A N 1
ATOM 766 C CA . PRO A 1 103 ? -8.352 -4.499 7.908 1.00 96.62 103 PRO A CA 1
ATOM 767 C C . PRO A 1 103 ? -9.543 -4.568 6.945 1.00 96.62 103 PRO A C 1
ATOM 769 O O . PRO A 1 103 ? -9.996 -5.647 6.566 1.00 96.62 103 PRO A O 1
ATOM 772 N N . LYS A 1 104 ? -10.017 -3.406 6.490 1.00 96.44 104 LYS A N 1
ATOM 773 C CA . LYS A 1 104 ? -11.127 -3.287 5.533 1.00 96.44 104 LYS A CA 1
ATOM 774 C C . LYS A 1 104 ? -10.874 -4.054 4.231 1.00 96.44 104 LYS A C 1
ATOM 776 O O . LYS A 1 104 ? -11.815 -4.589 3.648 1.00 96.44 104 LYS A O 1
ATOM 781 N N . ARG A 1 105 ? -9.634 -4.051 3.732 1.00 96.00 105 ARG A N 1
ATOM 782 C CA . ARG A 1 105 ? -9.251 -4.718 2.479 1.00 96.00 105 ARG A CA 1
ATOM 783 C C . ARG A 1 105 ? -7.765 -5.056 2.466 1.00 96.00 105 ARG A C 1
ATOM 785 O O . ARG A 1 105 ? -6.938 -4.209 2.793 1.00 96.00 105 ARG A O 1
ATOM 792 N N . VAL A 1 106 ? -7.436 -6.251 1.991 1.00 97.38 106 VAL A N 1
ATOM 793 C CA . VAL A 1 106 ? -6.074 -6.677 1.649 1.00 97.38 106 VAL A CA 1
ATOM 794 C C . VAL A 1 106 ? -6.090 -7.066 0.175 1.00 97.38 106 VAL A C 1
ATOM 796 O O . VAL A 1 106 ? -6.815 -7.981 -0.204 1.00 97.38 106 VAL A O 1
ATOM 799 N N . LEU A 1 107 ? -5.350 -6.338 -0.657 1.00 97.69 107 LEU A N 1
ATOM 800 C CA . LEU A 1 107 ? -5.142 -6.676 -2.061 1.00 97.69 107 LEU A CA 1
ATOM 801 C C . LEU A 1 107 ? -3.726 -7.234 -2.213 1.00 97.69 107 LEU A C 1
ATOM 803 O O . LEU A 1 107 ? -2.764 -6.514 -1.955 1.00 97.69 107 LEU A O 1
ATOM 807 N N . GLU A 1 108 ? -3.614 -8.490 -2.627 1.00 97.94 108 GLU A N 1
ATOM 808 C CA . GLU A 1 108 ? -2.357 -9.131 -3.018 1.00 97.94 108 GLU A CA 1
ATOM 809 C C . GLU A 1 108 ? -2.312 -9.256 -4.541 1.00 97.94 108 GLU A C 1
ATOM 811 O O . GLU A 1 108 ? -3.309 -9.626 -5.163 1.00 97.94 108 GLU A O 1
ATOM 816 N N . VAL A 1 109 ? -1.176 -8.906 -5.141 1.00 97.44 109 VAL A N 1
ATOM 817 C CA . VAL A 1 109 ? -0.997 -8.856 -6.596 1.00 97.44 109 VAL A CA 1
ATOM 818 C C . VAL A 1 109 ? 0.314 -9.512 -7.003 1.00 97.44 109 VAL A C 1
ATOM 820 O O . VAL A 1 109 ? 1.340 -9.358 -6.340 1.00 97.44 109 VAL A O 1
ATOM 823 N N . SER A 1 110 ? 0.289 -10.218 -8.130 1.00 97.12 110 SER A N 1
ATOM 824 C CA . SER A 1 110 ? 1.486 -10.738 -8.791 1.00 97.12 110 SER A CA 1
ATOM 825 C C . SER A 1 110 ? 2.003 -9.730 -9.816 1.00 97.12 110 SER A C 1
ATOM 827 O O . SER A 1 110 ? 1.242 -9.269 -10.666 1.00 97.12 110 SER A O 1
ATOM 829 N N . ILE A 1 111 ? 3.296 -9.426 -9.780 1.00 97.31 111 ILE A N 1
ATOM 830 C CA . ILE A 1 111 ? 3.936 -8.392 -10.596 1.00 97.31 111 ILE A CA 1
ATOM 831 C C . ILE A 1 111 ? 4.990 -9.070 -11.485 1.00 97.31 111 ILE A C 1
ATOM 833 O O . ILE A 1 111 ? 6.147 -9.192 -11.077 1.00 97.31 111 ILE A O 1
ATOM 837 N N . PRO A 1 112 ? 4.615 -9.551 -12.685 1.00 97.12 112 PRO A N 1
ATOM 838 C CA . PRO A 1 112 ? 5.569 -10.125 -13.626 1.00 97.12 112 PRO A CA 1
ATOM 839 C C . PRO A 1 112 ? 6.400 -9.020 -14.288 1.00 97.12 112 PRO A C 1
ATOM 841 O O . PRO A 1 112 ? 5.853 -8.093 -14.892 1.00 97.12 112 PRO A O 1
ATOM 844 N N . VAL A 1 113 ? 7.724 -9.131 -14.206 1.00 96.56 113 VAL A N 1
ATOM 845 C CA . VAL A 1 113 ? 8.676 -8.172 -14.772 1.00 96.56 113 VAL A CA 1
ATOM 846 C C . VAL A 1 113 ? 9.742 -8.908 -15.564 1.00 96.56 113 VAL A C 1
ATOM 848 O O . VAL A 1 113 ? 10.341 -9.870 -15.094 1.00 96.56 113 VAL A O 1
ATOM 851 N N . ARG A 1 114 ? 9.995 -8.438 -16.787 1.00 95.62 114 ARG A N 1
ATOM 852 C CA . ARG A 1 114 ? 11.166 -8.865 -17.552 1.00 95.62 114 ARG A CA 1
ATOM 853 C C . ARG A 1 114 ? 12.385 -8.129 -17.011 1.00 95.62 114 ARG A C 1
ATOM 855 O O . ARG A 1 114 ? 12.390 -6.900 -17.067 1.00 95.62 114 ARG A O 1
ATOM 862 N N . MET A 1 115 ? 13.369 -8.866 -16.524 1.00 95.62 115 MET A N 1
ATOM 863 C CA . MET A 1 115 ? 14.646 -8.373 -16.008 1.00 95.62 115 MET A CA 1
ATOM 864 C C . MET A 1 115 ? 15.596 -8.005 -17.160 1.00 95.62 115 MET A C 1
ATOM 866 O O . MET A 1 115 ? 15.283 -8.233 -18.334 1.00 95.62 115 MET A O 1
ATOM 870 N N . ASP A 1 116 ? 16.738 -7.398 -16.849 1.00 94.50 116 ASP A N 1
ATOM 871 C CA . ASP A 1 116 ? 17.737 -6.971 -17.839 1.00 94.50 116 ASP A CA 1
ATOM 872 C C . ASP A 1 116 ? 18.476 -8.133 -18.506 1.00 94.50 116 ASP A C 1
ATOM 874 O O . ASP A 1 116 ? 18.864 -8.034 -19.668 1.00 94.50 116 ASP A O 1
ATOM 878 N N . ASP A 1 117 ? 18.600 -9.267 -17.821 1.00 93.56 117 ASP A N 1
ATOM 879 C CA . ASP A 1 117 ? 19.147 -10.510 -18.382 1.00 93.56 117 ASP A CA 1
ATOM 880 C C . ASP A 1 117 ? 18.153 -11.259 -19.295 1.00 93.56 117 ASP A C 1
ATOM 882 O O . ASP A 1 117 ? 18.470 -12.312 -19.847 1.00 93.56 117 ASP A O 1
ATOM 886 N N . GLY A 1 118 ? 16.942 -10.720 -19.459 1.00 93.69 118 GLY A N 1
ATOM 887 C CA . GLY A 1 118 ? 15.879 -11.292 -20.276 1.00 93.69 118 GLY A CA 1
ATOM 888 C C . GLY A 1 118 ? 14.993 -12.309 -19.555 1.00 93.69 118 GLY A C 1
ATOM 889 O O . GLY A 1 118 ? 13.981 -12.713 -20.138 1.00 93.69 118 GLY A O 1
ATOM 890 N N . ARG A 1 119 ? 15.294 -12.696 -18.304 1.00 94.69 119 ARG A N 1
ATOM 891 C CA . ARG A 1 119 ? 14.414 -13.581 -17.522 1.00 94.69 119 ARG A CA 1
ATOM 892 C C . ARG A 1 119 ? 13.143 -12.840 -17.103 1.00 94.69 119 ARG A C 1
ATOM 894 O O . ARG A 1 119 ? 13.131 -11.616 -16.989 1.00 94.69 119 ARG A O 1
ATOM 901 N N . VAL A 1 120 ? 12.062 -13.575 -16.857 1.00 95.88 120 VAL A N 1
ATOM 902 C CA . VAL A 1 120 ? 10.852 -13.018 -16.234 1.00 95.88 120 VAL A CA 1
ATOM 903 C C . VAL A 1 120 ? 10.838 -13.427 -14.773 1.00 95.88 120 VAL A C 1
ATOM 905 O O . VAL A 1 120 ? 10.874 -14.614 -14.460 1.00 95.88 120 VAL A O 1
ATOM 908 N N . GLU A 1 121 ? 10.775 -12.440 -13.893 1.00 95.44 121 GLU A N 1
ATOM 909 C CA . GLU A 1 121 ? 10.655 -12.624 -12.453 1.00 95.44 121 GLU A CA 1
ATOM 910 C C . GLU A 1 121 ? 9.281 -12.125 -12.002 1.00 95.44 121 GLU A C 1
ATOM 912 O O . GLU A 1 121 ? 8.767 -11.132 -12.522 1.00 95.44 121 GLU A O 1
ATOM 917 N N . VAL A 1 122 ? 8.641 -12.844 -11.080 1.00 96.94 122 VAL A N 1
ATOM 918 C CA . VAL A 1 122 ? 7.312 -12.489 -10.572 1.00 96.94 122 VAL A CA 1
ATOM 919 C C . VAL A 1 122 ? 7.446 -12.097 -9.113 1.00 96.94 122 VAL A C 1
ATOM 921 O O . VAL A 1 122 ? 7.738 -12.937 -8.266 1.00 96.94 122 VAL A O 1
ATOM 924 N N . PHE A 1 123 ? 7.210 -10.821 -8.826 1.00 97.25 123 PHE A N 1
ATOM 925 C CA . PHE A 1 123 ? 7.220 -10.300 -7.464 1.00 97.25 123 PHE A CA 1
ATOM 926 C C . PHE A 1 123 ? 5.817 -10.314 -6.865 1.00 97.25 123 PHE A C 1
ATOM 928 O O . PHE A 1 123 ? 4.824 -10.154 -7.577 1.00 97.25 123 PHE A O 1
ATOM 935 N N . THR A 1 124 ? 5.733 -10.443 -5.545 1.00 97.94 124 THR A N 1
ATOM 936 C CA . THR A 1 124 ? 4.474 -10.277 -4.813 1.00 97.94 124 THR A CA 1
ATOM 937 C C . THR A 1 124 ? 4.376 -8.853 -4.283 1.00 97.94 124 THR A C 1
ATOM 939 O O . THR A 1 124 ? 5.304 -8.350 -3.642 1.00 97.94 124 THR A O 1
ATOM 942 N N . GLY A 1 125 ? 3.254 -8.196 -4.559 1.00 97.62 125 GLY A N 1
ATOM 943 C CA . GLY A 1 125 ? 2.915 -6.887 -4.021 1.00 97.62 125 GLY A CA 1
ATOM 944 C C . GLY A 1 125 ? 1.652 -6.928 -3.178 1.00 97.62 125 GLY A C 1
ATOM 945 O O . GLY A 1 125 ? 0.761 -7.741 -3.408 1.00 97.62 125 GLY A O 1
ATOM 946 N N . TRP A 1 126 ? 1.550 -5.996 -2.236 1.00 98.25 126 TRP A N 1
ATOM 947 C CA . TRP A 1 126 ? 0.365 -5.810 -1.408 1.00 98.25 126 TRP A CA 1
ATOM 948 C C . TRP A 1 126 ? -0.059 -4.352 -1.377 1.00 98.25 126 TRP A C 1
A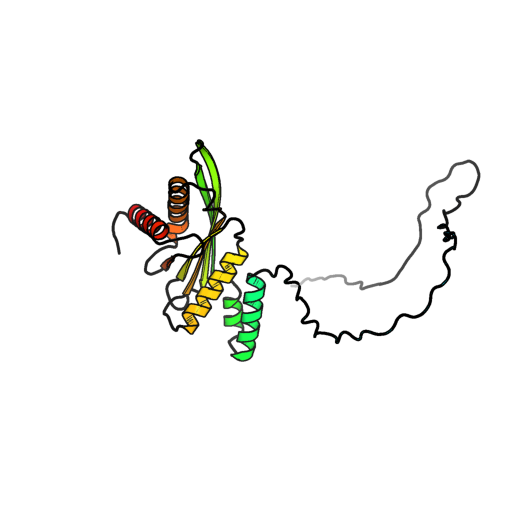TOM 950 O O . TRP A 1 126 ? 0.777 -3.456 -1.254 1.00 98.25 126 TRP A O 1
ATOM 960 N N . ARG A 1 127 ? -1.371 -4.121 -1.362 1.00 97.94 127 ARG A N 1
ATOM 961 C CA . ARG A 1 127 ? -1.982 -2.856 -0.953 1.00 97.94 127 ARG A CA 1
ATOM 962 C C . ARG A 1 127 ? -3.085 -3.136 0.060 1.00 97.94 127 ARG A C 1
ATOM 964 O O . ARG A 1 127 ? -4.093 -3.762 -0.248 1.00 97.94 127 ARG A O 1
ATOM 971 N N . VAL A 1 128 ? -2.887 -2.666 1.284 1.00 98.12 128 VAL A N 1
ATOM 972 C CA . VAL A 1 128 ? -3.802 -2.875 2.406 1.00 98.12 128 VAL A CA 1
ATOM 973 C C . VAL A 1 128 ? -4.468 -1.560 2.770 1.00 98.12 128 VAL A C 1
ATOM 975 O O . VAL A 1 128 ? -3.798 -0.543 2.960 1.00 98.12 128 VAL A O 1
ATOM 978 N N . HIS A 1 129 ? -5.791 -1.588 2.899 1.00 97.88 129 HIS A N 1
ATOM 979 C CA . HIS A 1 129 ? -6.594 -0.521 3.489 1.00 97.88 129 HIS A CA 1
ATOM 980 C C . HIS A 1 129 ? -7.078 -1.006 4.849 1.00 97.88 129 HIS A C 1
ATOM 982 O O . HIS A 1 129 ? -7.886 -1.931 4.928 1.00 97.88 129 HIS A O 1
ATOM 988 N N . HIS A 1 130 ? -6.594 -0.387 5.922 1.00 97.50 130 HIS A N 1
ATOM 989 C CA . HIS A 1 130 ? -7.002 -0.759 7.271 1.00 97.50 130 HIS A CA 1
ATOM 990 C C . HIS A 1 130 ? -8.374 -0.172 7.598 1.00 97.50 130 HIS A C 1
ATOM 992 O O . HIS A 1 130 ? -9.324 -0.904 7.858 1.00 97.50 130 HIS A O 1
ATOM 998 N N . ASN A 1 131 ? -8.502 1.152 7.521 1.00 96.44 131 ASN A N 1
ATOM 999 C CA . ASN A 1 131 ? -9.741 1.858 7.819 1.00 96.44 131 ASN A CA 1
ATOM 1000 C C . ASN A 1 131 ? -9.832 3.140 6.979 1.00 96.44 131 ASN A C 1
ATOM 1002 O O . ASN A 1 131 ? -8.833 3.834 6.810 1.00 96.44 131 ASN A O 1
ATOM 1006 N N . THR A 1 132 ? -11.028 3.443 6.467 1.00 95.12 132 THR A N 1
ATOM 1007 C CA . THR A 1 132 ? -11.326 4.611 5.613 1.00 95.12 132 THR A CA 1
ATOM 1008 C C . THR A 1 132 ? -12.490 5.451 6.156 1.00 95.12 132 THR A C 1
ATOM 1010 O O . THR A 1 132 ? -13.140 6.170 5.407 1.00 95.12 132 THR A O 1
ATOM 1013 N N . ALA A 1 133 ? -12.826 5.325 7.443 1.00 93.62 133 ALA A N 1
ATOM 1014 C CA . ALA A 1 133 ? -13.992 5.982 8.039 1.00 93.62 133 ALA A CA 1
ATOM 1015 C C . ALA A 1 133 ? -13.844 7.510 8.119 1.00 93.62 133 ALA A C 1
ATOM 1017 O O . ALA A 1 133 ? -14.835 8.225 8.044 1.00 93.62 133 ALA A O 1
ATOM 1018 N N . ARG A 1 134 ? -12.610 8.014 8.258 1.00 93.25 134 ARG A N 1
ATOM 1019 C CA . ARG A 1 134 ? -12.315 9.455 8.349 1.00 93.25 134 ARG A CA 1
ATOM 1020 C C . ARG A 1 134 ? -12.081 10.140 6.998 1.00 93.25 134 ARG A C 1
ATOM 1022 O O . ARG A 1 134 ? -11.953 11.359 6.981 1.00 93.25 134 ARG A O 1
ATOM 1029 N N . GLY A 1 135 ? -11.973 9.381 5.908 1.00 95.12 135 GLY A N 1
ATOM 1030 C CA . GLY A 1 135 ? -11.609 9.903 4.590 1.00 95.12 135 GLY A CA 1
ATOM 1031 C C . GLY A 1 135 ? -10.779 8.914 3.762 1.00 95.12 135 GLY A C 1
ATOM 1032 O O . GLY A 1 135 ? -10.715 7.726 4.112 1.00 95.12 135 GLY A O 1
ATOM 1033 N N . PRO A 1 136 ? -10.131 9.388 2.679 1.00 96.50 136 PRO A N 1
ATOM 1034 C CA . PRO A 1 136 ? -9.330 8.547 1.799 1.00 96.50 136 PRO A CA 1
ATOM 1035 C C . PRO A 1 136 ? -8.177 7.880 2.538 1.00 96.50 136 PRO A C 1
ATOM 1037 O O . PRO A 1 136 ? -7.646 8.397 3.525 1.00 96.50 136 PRO A O 1
ATOM 104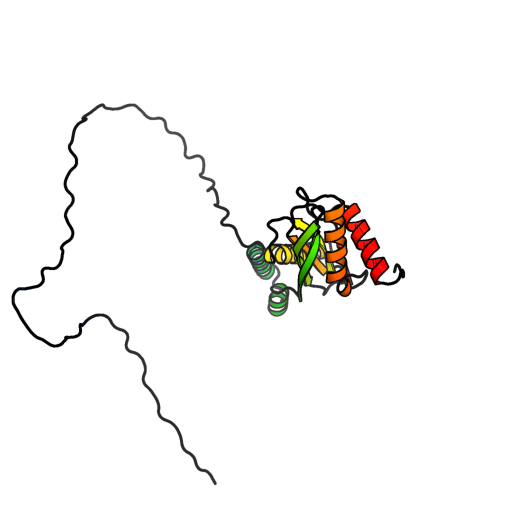0 N N . ALA A 1 137 ? -7.779 6.708 2.063 1.00 96.56 137 ALA A N 1
ATOM 1041 C CA . ALA A 1 137 ? -6.698 5.964 2.673 1.00 96.56 137 ALA A CA 1
ATOM 1042 C C . ALA A 1 137 ? -5.350 6.646 2.383 1.00 96.56 137 ALA A C 1
ATOM 1044 O O . ALA A 1 137 ? -5.090 7.127 1.278 1.00 96.56 137 ALA A O 1
ATOM 1045 N N . LYS A 1 138 ? -4.477 6.718 3.392 1.00 96.62 138 LYS A N 1
ATOM 1046 C CA . LYS A 1 138 ? -3.141 7.292 3.233 1.00 96.62 138 LYS A CA 1
ATOM 1047 C C . LYS A 1 138 ? -2.074 6.336 3.727 1.00 96.62 138 LYS A C 1
ATOM 1049 O O . LYS A 1 138 ? -2.082 5.916 4.884 1.00 96.62 138 LYS A O 1
ATOM 1054 N N . GLY A 1 139 ? -1.069 6.113 2.884 1.00 96.19 139 GLY A N 1
ATOM 1055 C CA . GLY A 1 139 ? 0.189 5.545 3.339 1.00 96.19 139 GLY A CA 1
ATOM 1056 C C . GLY A 1 139 ? 1.124 5.060 2.250 1.00 96.19 139 GLY A C 1
ATOM 1057 O O . GLY A 1 139 ? 0.757 4.892 1.084 1.00 96.19 139 GLY A O 1
ATOM 1058 N N . GLY A 1 140 ? 2.377 4.906 2.671 1.00 96.62 140 GLY A N 1
ATOM 1059 C CA . GLY A 1 140 ? 3.504 4.703 1.773 1.00 96.62 140 GLY A CA 1
ATOM 1060 C C . GLY A 1 140 ? 3.604 3.312 1.151 1.00 96.62 140 GLY A C 1
ATOM 1061 O O . GLY A 1 140 ? 2.880 2.393 1.546 1.00 96.62 140 GLY A O 1
ATOM 1062 N N . ILE A 1 141 ? 4.504 3.189 0.178 1.00 97.38 141 ILE A N 1
ATOM 1063 C CA . ILE A 1 141 ? 4.861 1.943 -0.507 1.00 97.38 141 ILE A CA 1
ATOM 1064 C C . ILE A 1 141 ? 6.287 1.568 -0.111 1.00 97.38 141 ILE A C 1
ATOM 1066 O O . ILE A 1 141 ? 7.195 2.375 -0.285 1.00 97.38 141 ILE A O 1
ATOM 1070 N N . ARG A 1 142 ? 6.488 0.361 0.416 1.00 97.19 142 ARG A N 1
ATOM 1071 C CA . ARG A 1 142 ? 7.800 -0.142 0.848 1.00 97.19 142 ARG A CA 1
ATOM 1072 C C . ARG A 1 142 ? 8.331 -1.206 -0.104 1.00 97.19 142 ARG A C 1
ATOM 1074 O O . ARG A 1 142 ? 7.612 -2.154 -0.397 1.00 97.19 142 ARG A O 1
ATOM 1081 N N . PHE A 1 143 ? 9.596 -1.104 -0.499 1.00 97.25 143 PHE A N 1
ATOM 1082 C CA . PHE A 1 143 ? 10.288 -2.161 -1.241 1.00 97.25 143 PHE A CA 1
ATOM 1083 C C . PHE A 1 143 ? 11.320 -2.826 -0.338 1.00 97.25 143 PHE A C 1
ATOM 1085 O O . PHE A 1 143 ? 12.276 -2.187 0.105 1.00 97.25 143 PHE A O 1
ATOM 1092 N N . HIS A 1 144 ? 11.094 -4.091 0.006 1.00 96.56 144 HIS A N 1
ATOM 1093 C CA . HIS A 1 144 ? 11.993 -4.823 0.894 1.00 96.56 144 HIS A CA 1
ATOM 1094 C C . HIS A 1 144 ? 11.921 -6.337 0.634 1.00 96.56 144 HIS A C 1
ATOM 1096 O O . HIS A 1 144 ? 10.815 -6.859 0.484 1.00 96.56 144 HIS A O 1
ATOM 1102 N N . PRO A 1 145 ? 13.051 -7.070 0.636 1.00 95.88 145 PRO A N 1
ATOM 1103 C CA . PRO A 1 145 ? 13.067 -8.500 0.309 1.00 95.88 145 PRO A CA 1
ATOM 1104 C C . PRO A 1 145 ? 12.353 -9.380 1.343 1.00 95.88 145 PRO A C 1
ATOM 1106 O O . PRO A 1 145 ? 11.798 -10.412 0.987 1.00 95.88 145 PRO A O 1
ATOM 1109 N N . LEU A 1 146 ? 12.332 -8.965 2.613 1.00 94.50 146 LEU A N 1
ATOM 1110 C CA . LEU A 1 146 ? 11.678 -9.695 3.713 1.00 94.50 146 LEU A CA 1
ATOM 1111 C C . LEU A 1 146 ? 10.266 -9.183 4.029 1.00 94.50 146 LEU A C 1
ATOM 1113 O O . LEU A 1 146 ? 9.798 -9.345 5.148 1.00 94.50 146 LEU A O 1
ATOM 1117 N N . LEU A 1 147 ? 9.624 -8.471 3.099 1.00 95.19 147 LEU A N 1
ATOM 1118 C CA . LEU A 1 147 ? 8.296 -7.916 3.350 1.00 95.19 147 LEU A CA 1
ATOM 1119 C C . LEU A 1 147 ? 7.230 -9.021 3.362 1.00 95.19 147 LEU A C 1
ATOM 1121 O O . LEU A 1 147 ? 7.023 -9.694 2.347 1.00 95.19 147 LEU A O 1
ATOM 1125 N N . GLU A 1 148 ? 6.512 -9.157 4.474 1.00 95.69 148 GLU A N 1
ATOM 1126 C CA . GLU A 1 148 ? 5.373 -10.066 4.623 1.00 95.69 148 GLU A CA 1
ATOM 1127 C C . GLU A 1 148 ? 4.035 -9.316 4.683 1.00 95.69 148 GLU A C 1
ATOM 1129 O O . GLU A 1 148 ? 3.965 -8.121 4.985 1.00 95.69 148 GLU A O 1
ATOM 1134 N N . VAL A 1 149 ? 2.933 -10.026 4.420 1.00 95.62 149 VAL A N 1
ATOM 1135 C CA . VAL A 1 149 ? 1.581 -9.439 4.436 1.00 95.62 149 VAL A CA 1
ATOM 1136 C C . VAL A 1 149 ? 1.232 -8.831 5.801 1.00 95.62 149 VAL A C 1
ATOM 1138 O O . VAL A 1 149 ? 0.683 -7.728 5.866 1.00 95.62 149 VAL A O 1
ATOM 1141 N N . ASN A 1 150 ? 1.619 -9.494 6.896 1.00 95.25 150 ASN A N 1
ATOM 1142 C CA . ASN A 1 150 ? 1.354 -9.021 8.255 1.00 95.25 150 ASN A CA 1
ATOM 1143 C C . ASN A 1 150 ? 2.081 -7.709 8.568 1.00 95.25 150 ASN A C 1
ATOM 1145 O O . ASN A 1 150 ? 1.518 -6.852 9.252 1.00 95.25 150 ASN A O 1
ATOM 1149 N N . ASP A 1 151 ? 3.280 -7.501 8.014 1.00 95.56 151 ASP A N 1
ATOM 1150 C CA . ASP A 1 151 ? 4.007 -6.238 8.158 1.00 95.56 151 ASP A CA 1
ATOM 1151 C C . ASP A 1 151 ? 3.215 -5.094 7.526 1.00 95.56 151 ASP A C 1
ATOM 1153 O O . ASP A 1 151 ? 3.055 -4.023 8.114 1.00 95.56 151 ASP A O 1
ATOM 1157 N N . VAL A 1 152 ? 2.684 -5.320 6.321 1.00 97.25 152 VAL A N 1
ATOM 1158 C CA . VAL A 1 152 ? 1.909 -4.314 5.586 1.00 97.25 152 VAL A CA 1
ATOM 1159 C C . VAL A 1 152 ? 0.598 -4.011 6.316 1.00 97.25 152 VAL A C 1
ATOM 1161 O O . VAL A 1 152 ? 0.230 -2.838 6.436 1.00 97.25 152 VAL A O 1
ATOM 1164 N N . ILE A 1 153 ? -0.070 -5.028 6.872 1.00 97.44 153 ILE A N 1
ATOM 1165 C CA . ILE A 1 153 ? -1.277 -4.850 7.692 1.00 97.44 153 ILE A CA 1
ATOM 1166 C C . ILE A 1 153 ? -0.953 -4.020 8.940 1.00 97.44 153 ILE A C 1
ATOM 1168 O O . ILE A 1 153 ? -1.585 -2.981 9.157 1.00 97.44 153 ILE A O 1
ATOM 1172 N N . ALA A 1 154 ? 0.078 -4.390 9.700 1.00 96.88 154 ALA A N 1
ATOM 1173 C CA . ALA A 1 154 ? 0.509 -3.662 10.892 1.00 96.88 154 ALA A CA 1
ATOM 1174 C C . ALA A 1 154 ? 0.843 -2.194 10.593 1.00 96.88 154 ALA A C 1
ATOM 1176 O O . ALA A 1 154 ? 0.395 -1.275 11.285 1.00 96.88 154 ALA A O 1
ATOM 1177 N N . LEU A 1 155 ? 1.580 -1.945 9.510 1.00 96.94 155 LEU A N 1
ATOM 1178 C CA . LEU A 1 155 ? 1.925 -0.595 9.079 1.00 96.94 155 LEU A CA 1
ATOM 1179 C C . LEU A 1 155 ? 0.694 0.202 8.621 1.00 96.94 155 LEU A C 1
ATOM 1181 O O . LEU A 1 155 ? 0.628 1.402 8.885 1.00 96.94 155 LEU A O 1
ATOM 1185 N N . SER A 1 156 ? -0.287 -0.429 7.969 1.00 97.44 156 SER A N 1
ATOM 1186 C CA . SER A 1 156 ? -1.527 0.236 7.536 1.00 97.44 156 SER A CA 1
ATOM 1187 C C . SER A 1 156 ? -2.419 0.650 8.715 1.00 97.44 156 SER A C 1
ATOM 1189 O O . SER A 1 156 ? -2.992 1.746 8.717 1.00 97.44 156 SER A O 1
ATOM 1191 N N . ALA A 1 157 ? -2.467 -0.170 9.766 1.00 97.06 157 ALA A N 1
ATOM 1192 C CA . ALA A 1 157 ? -3.141 0.164 11.014 1.00 97.06 157 ALA A CA 1
ATOM 1193 C C . ALA A 1 157 ? -2.447 1.327 11.728 1.00 97.06 157 ALA A C 1
ATOM 1195 O O . ALA A 1 157 ? -3.094 2.312 12.084 1.00 97.06 157 ALA A O 1
ATOM 1196 N N . ASN A 1 158 ? -1.114 1.299 11.806 1.00 96.56 158 ASN A N 1
ATOM 1197 C CA . ASN A 1 158 ? -0.338 2.414 12.347 1.00 96.56 158 ASN A CA 1
ATOM 1198 C C . ASN A 1 158 ? -0.574 3.724 11.577 1.00 96.56 158 ASN A C 1
ATOM 1200 O O . ASN A 1 158 ? -0.630 4.786 12.195 1.00 96.56 158 ASN A O 1
ATOM 1204 N N . MET A 1 159 ? -0.776 3.678 10.254 1.00 97.50 159 MET A N 1
ATOM 1205 C CA . MET A 1 159 ? -1.167 4.866 9.483 1.00 97.50 159 MET A CA 1
ATOM 1206 C C . MET A 1 159 ? -2.557 5.385 9.870 1.00 97.50 159 MET A C 1
ATOM 1208 O O . MET A 1 159 ? -2.738 6.599 9.949 1.00 97.50 159 MET A O 1
ATOM 1212 N N . THR A 1 160 ? -3.510 4.498 10.175 1.00 96.75 160 THR A N 1
ATOM 1213 C CA . THR A 1 160 ? -4.844 4.886 10.673 1.00 96.75 160 THR A CA 1
ATOM 1214 C C . THR A 1 160 ? -4.725 5.623 12.004 1.00 96.75 160 THR A C 1
ATOM 1216 O O . THR A 1 160 ? -5.277 6.706 12.173 1.00 96.75 160 THR A O 1
ATOM 1219 N N . PHE A 1 161 ? -3.967 5.071 12.952 1.00 95.12 161 PHE A N 1
ATOM 1220 C CA . PHE A 1 161 ? -3.833 5.681 14.274 1.00 95.12 161 PHE A CA 1
ATOM 1221 C C . PHE A 1 161 ? -3.021 6.974 14.224 1.00 95.12 161 PHE A C 1
ATOM 1223 O O . PHE A 1 161 ? -3.420 7.973 14.815 1.00 95.12 161 PHE A O 1
ATOM 1230 N N . LYS A 1 162 ? -1.930 7.007 13.453 1.00 95.75 162 LYS A N 1
ATOM 1231 C CA . LYS A 1 162 ? -1.105 8.208 13.278 1.00 95.75 162 LYS A CA 1
ATOM 1232 C C . LYS A 1 162 ? -1.902 9.372 12.690 1.00 95.75 162 LYS A C 1
ATOM 1234 O O . LYS A 1 162 ? -1.801 10.491 13.186 1.00 95.75 162 LYS A O 1
ATOM 1239 N N . THR A 1 163 ? -2.678 9.123 11.635 1.00 95.88 163 THR A N 1
ATOM 1240 C CA . THR A 1 163 ? -3.521 10.157 11.010 1.00 95.88 163 THR A CA 1
ATOM 1241 C C . THR A 1 163 ? -4.643 10.596 11.942 1.00 95.88 163 THR A C 1
ATOM 1243 O O . THR A 1 163 ? -4.932 11.790 12.013 1.00 95.88 163 THR A O 1
ATOM 1246 N N . ALA A 1 164 ? -5.205 9.669 12.726 1.00 94.75 164 ALA A N 1
ATOM 1247 C CA . ALA A 1 164 ? -6.226 9.996 13.706 1.00 94.75 164 ALA A CA 1
ATOM 1248 C C . ALA A 1 164 ? -5.702 10.885 14.846 1.00 94.75 164 ALA A C 1
ATOM 1250 O O . ALA A 1 164 ? -6.351 11.877 15.178 1.00 94.75 164 ALA A O 1
ATOM 1251 N N . VAL A 1 165 ? -4.522 10.567 15.395 1.00 94.81 165 VAL A N 1
ATOM 1252 C CA . VAL A 1 165 ? -3.845 11.351 16.446 1.00 94.81 165 VAL A CA 1
ATOM 1253 C C . VAL A 1 165 ? -3.445 12.735 15.935 1.00 94.81 165 VAL A C 1
ATOM 1255 O O . VAL A 1 165 ? -3.623 13.723 16.638 1.00 94.81 165 VAL A O 1
ATOM 1258 N N . ALA A 1 166 ? -2.966 12.830 14.691 1.00 96.19 166 ALA A N 1
ATOM 1259 C CA . ALA A 1 166 ? -2.649 14.106 14.044 1.00 96.19 166 ALA A CA 1
ATOM 1260 C C . ALA A 1 166 ? -3.894 14.897 13.585 1.00 96.19 166 ALA A C 1
ATOM 1262 O O . ALA A 1 166 ? -3.758 15.947 12.964 1.00 96.19 166 ALA A O 1
ATOM 1263 N N . ASN A 1 167 ? -5.097 14.386 13.860 1.00 95.62 167 ASN A N 1
ATOM 1264 C CA . ASN A 1 167 ? -6.381 14.946 13.450 1.00 95.62 167 ASN A CA 1
ATOM 1265 C C . ASN A 1 167 ? -6.502 15.255 11.943 1.00 95.62 167 ASN A C 1
ATOM 1267 O O . ASN A 1 167 ? -7.117 16.241 11.543 1.00 95.62 167 ASN A O 1
ATOM 1271 N N . LEU A 1 168 ? -5.934 14.395 11.096 1.00 95.25 168 LEU A N 1
ATOM 1272 C CA . LEU A 1 168 ? -6.038 14.521 9.644 1.00 95.25 168 LEU A CA 1
ATOM 1273 C C . LEU A 1 168 ? -7.294 13.797 9.120 1.00 95.25 168 LEU A C 1
ATOM 1275 O O . LEU A 1 168 ? -7.682 12.763 9.676 1.00 95.25 168 LEU A O 1
ATOM 1279 N N . PRO A 1 169 ? -7.933 14.286 8.040 1.00 95.38 169 PRO A N 1
ATOM 1280 C CA . PRO A 1 169 ? -9.106 13.657 7.424 1.00 95.38 169 PRO A CA 1
ATOM 1281 C C . PRO A 1 169 ? -8.702 12.480 6.518 1.00 95.38 169 PRO A C 1
ATOM 1283 O O . PRO A 1 169 ? -9.105 12.389 5.363 1.00 95.38 169 PRO A O 1
ATOM 1286 N N . PHE A 1 170 ? -7.853 11.588 7.029 1.00 96.56 170 PHE A N 1
ATOM 1287 C CA . PHE A 1 170 ? -7.356 10.429 6.296 1.00 96.56 170 PHE A CA 1
ATOM 1288 C C . PHE A 1 170 ? -7.611 9.142 7.072 1.00 96.56 170 PHE A C 1
ATOM 1290 O O . PHE A 1 170 ? -7.594 9.111 8.302 1.00 96.56 170 PHE A O 1
ATOM 1297 N N . GLY A 1 171 ? -7.838 8.073 6.319 1.00 96.19 171 GLY A N 1
ATOM 1298 C CA . GLY A 1 171 ? -7.725 6.705 6.791 1.00 96.19 171 GLY A CA 1
ATOM 1299 C C . GLY A 1 171 ? -6.280 6.202 6.761 1.00 96.19 171 GLY A C 1
ATOM 1300 O O . GLY A 1 171 ? -5.338 6.934 6.450 1.00 96.19 171 GLY A O 1
ATOM 1301 N N . GLY A 1 172 ? -6.099 4.911 7.029 1.00 96.88 172 GLY A N 1
ATOM 1302 C CA . GLY A 1 172 ? -4.797 4.253 6.938 1.00 96.88 172 GLY A CA 1
ATOM 1303 C C . GLY A 1 172 ? -4.732 3.237 5.810 1.00 96.88 172 GLY A C 1
ATOM 1304 O O . GLY A 1 172 ? -5.541 2.308 5.740 1.00 96.88 172 GLY A O 1
ATOM 1305 N N . SER A 1 173 ? -3.720 3.384 4.962 1.00 97.56 173 SER A N 1
ATOM 1306 C CA . SER A 1 173 ? -3.304 2.362 4.007 1.00 97.56 173 SER A CA 1
ATOM 1307 C C . SER A 1 173 ? -1.812 2.092 4.119 1.00 97.56 173 SER A C 1
ATOM 1309 O O . SER A 1 173 ? -1.048 2.857 4.707 1.00 97.56 173 SER A O 1
ATOM 1311 N N . LYS A 1 174 ? -1.373 0.975 3.554 1.00 98.00 174 LYS A N 1
ATOM 1312 C CA . LYS A 1 174 ? 0.037 0.727 3.275 1.00 98.00 174 LYS A CA 1
ATOM 1313 C C . LYS A 1 174 ? 0.148 -0.167 2.063 1.00 98.00 174 LYS A C 1
ATOM 1315 O O . LYS A 1 174 ? -0.734 -0.979 1.812 1.00 98.00 174 LYS A O 1
ATOM 1320 N N . GLY A 1 175 ? 1.217 -0.012 1.301 1.00 97.56 175 GLY A N 1
ATOM 1321 C CA . GLY A 1 175 ? 1.562 -0.989 0.288 1.00 97.56 175 GLY A CA 1
ATOM 1322 C C . GLY A 1 175 ? 3.022 -1.371 0.354 1.00 97.56 175 GLY A C 1
ATOM 1323 O O . GLY A 1 175 ? 3.817 -0.762 1.074 1.00 97.56 175 GLY A O 1
ATOM 1324 N N . GLY A 1 176 ? 3.374 -2.361 -0.439 1.00 96.94 176 GLY A N 1
ATOM 1325 C CA . GLY A 1 176 ? 4.758 -2.720 -0.632 1.00 96.94 176 GLY A CA 1
ATOM 1326 C C . GLY A 1 176 ? 4.920 -3.887 -1.575 1.00 96.94 176 GLY A C 1
ATOM 1327 O O . GLY A 1 176 ? 3.954 -4.562 -1.916 1.00 96.94 176 GLY A O 1
ATOM 1328 N N . VAL A 1 177 ? 6.154 -4.081 -2.011 1.00 97.69 177 VAL A N 1
ATOM 1329 C CA . VAL A 1 177 ? 6.545 -5.143 -2.930 1.00 97.69 177 VAL A CA 1
ATOM 1330 C C . VAL A 1 177 ? 7.710 -5.889 -2.303 1.00 97.69 177 VAL A C 1
ATOM 1332 O O . VAL A 1 177 ? 8.649 -5.273 -1.782 1.00 97.69 177 VAL A O 1
ATOM 1335 N N . ARG A 1 178 ? 7.628 -7.220 -2.327 1.00 97.31 178 ARG A N 1
ATOM 1336 C CA . ARG A 1 178 ? 8.704 -8.097 -1.877 1.00 97.31 178 ARG A CA 1
ATOM 1337 C C . ARG A 1 178 ? 9.792 -8.135 -2.939 1.00 97.31 178 ARG A C 1
ATOM 1339 O O . ARG A 1 178 ? 9.769 -8.980 -3.825 1.00 97.31 178 ARG A O 1
ATOM 1346 N N . CYS A 1 179 ? 10.716 -7.189 -2.871 1.00 95.31 179 CYS A N 1
ATOM 1347 C CA . CYS A 1 179 ? 11.826 -7.084 -3.807 1.00 95.31 179 CYS A CA 1
ATOM 1348 C C . CYS A 1 179 ? 13.029 -6.399 -3.147 1.00 95.31 179 CYS A C 1
ATOM 1350 O O . CYS A 1 179 ? 12.854 -5.594 -2.227 1.00 95.31 179 CYS A O 1
ATOM 1352 N N . ASP A 1 180 ? 14.239 -6.694 -3.625 1.00 95.50 180 ASP A N 1
ATOM 1353 C CA . ASP A 1 180 ? 15.464 -6.011 -3.201 1.00 95.50 180 ASP A CA 1
ATOM 1354 C C . ASP A 1 180 ? 15.862 -4.919 -4.211 1.00 95.50 180 ASP A C 1
ATOM 1356 O O . ASP A 1 180 ? 16.405 -5.229 -5.272 1.00 95.50 180 ASP A O 1
ATOM 1360 N N . PRO A 1 181 ? 15.614 -3.634 -3.909 1.00 93.31 181 PRO A N 1
ATOM 1361 C CA . PRO A 1 181 ? 15.956 -2.532 -4.802 1.00 93.31 181 PRO A CA 1
ATOM 1362 C C . PRO A 1 181 ? 17.463 -2.303 -4.941 1.00 93.31 181 PRO A C 1
ATOM 1364 O O . PRO A 1 181 ? 17.865 -1.606 -5.865 1.00 93.31 181 PRO A O 1
ATOM 1367 N N . THR A 1 182 ? 18.297 -2.867 -4.061 1.00 93.00 182 THR A N 1
ATOM 1368 C CA . THR A 1 182 ? 19.760 -2.744 -4.163 1.00 93.00 182 THR A CA 1
ATOM 1369 C C . THR A 1 182 ? 20.367 -3.720 -5.168 1.00 93.00 182 THR A C 1
ATOM 1371 O O . THR A 1 182 ? 21.425 -3.441 -5.727 1.00 93.00 182 THR A O 1
ATOM 1374 N N . ALA A 1 183 ? 19.674 -4.827 -5.437 1.00 92.19 183 ALA A N 1
ATOM 1375 C CA . ALA A 1 183 ? 20.074 -5.842 -6.407 1.00 92.19 183 ALA A CA 1
ATOM 1376 C C . ALA A 1 183 ? 19.506 -5.598 -7.817 1.00 92.19 183 ALA A C 1
ATOM 1378 O O . ALA A 1 183 ? 19.822 -6.353 -8.734 1.00 92.19 183 ALA A O 1
ATOM 1379 N N . MET A 1 184 ? 18.665 -4.575 -7.992 1.00 93.50 184 MET A N 1
ATOM 1380 C CA . MET A 1 184 ? 17.984 -4.271 -9.251 1.00 93.50 184 MET A CA 1
ATOM 1381 C C . MET A 1 184 ? 18.559 -3.030 -9.930 1.00 93.50 184 MET A C 1
ATOM 1383 O O . MET A 1 184 ? 18.970 -2.065 -9.279 1.00 93.50 184 MET A O 1
ATOM 1387 N N . SER A 1 185 ? 18.526 -3.021 -11.260 1.00 96.00 185 SER A N 1
ATOM 1388 C CA . SER A 1 185 ? 18.823 -1.819 -12.031 1.00 96.00 185 SER A CA 1
ATOM 1389 C C . SER A 1 185 ? 17.704 -0.782 -11.893 1.00 96.00 185 SER A C 1
ATOM 1391 O O . SER A 1 185 ? 16.559 -1.083 -11.547 1.00 96.00 185 SER A O 1
ATOM 1393 N N . ILE A 1 186 ? 18.009 0.475 -12.222 1.00 95.62 186 ILE A N 1
ATOM 1394 C CA . ILE A 1 186 ? 17.012 1.557 -12.211 1.00 95.62 186 ILE A CA 1
ATOM 1395 C C . ILE A 1 186 ? 15.850 1.238 -13.165 1.00 95.62 186 ILE A C 1
ATOM 1397 O O . ILE A 1 186 ? 14.697 1.521 -12.845 1.00 95.62 186 ILE A O 1
ATOM 1401 N N . HIS A 1 187 ? 16.136 0.613 -14.310 1.00 95.69 187 HIS A N 1
ATOM 1402 C CA . HIS A 1 187 ? 15.126 0.257 -15.305 1.00 95.69 187 HIS A CA 1
ATOM 1403 C C . HIS A 1 187 ? 14.262 -0.926 -14.865 1.00 95.69 187 HIS A C 1
ATOM 1405 O O . HIS A 1 187 ? 13.081 -1.003 -15.206 1.00 95.69 187 HIS A O 1
ATOM 1411 N N . GLU A 1 188 ? 14.835 -1.893 -14.149 1.00 96.25 188 GLU A N 1
ATOM 1412 C CA . GLU A 1 188 ? 14.074 -2.984 -13.528 1.00 96.25 188 GLU A CA 1
ATOM 1413 C C . GLU A 1 188 ? 13.149 -2.440 -12.440 1.00 96.25 188 GLU A C 1
ATOM 1415 O O . GLU A 1 188 ? 11.952 -2.726 -12.455 1.00 96.25 188 GLU A O 1
ATOM 1420 N N . LEU A 1 189 ? 13.666 -1.564 -11.575 1.00 96.62 189 LEU A N 1
ATOM 1421 C CA . LEU A 1 189 ? 12.888 -0.911 -10.526 1.00 96.62 189 LEU A CA 1
ATOM 1422 C C . LEU A 1 189 ? 11.731 -0.076 -11.093 1.00 96.62 189 LEU A C 1
ATOM 1424 O O . LEU A 1 189 ? 10.618 -0.105 -10.558 1.00 96.62 189 LEU A O 1
ATOM 1428 N N . GLU A 1 190 ? 11.969 0.640 -12.194 1.00 97.25 190 GLU A N 1
ATOM 1429 C CA . GLU A 1 190 ? 10.924 1.361 -12.919 1.00 97.25 190 GLU A CA 1
ATOM 1430 C C . GLU A 1 190 ? 9.840 0.395 -13.413 1.00 97.25 190 GLU A C 1
ATOM 1432 O O . GLU A 1 190 ? 8.661 0.597 -13.122 1.00 97.25 190 GLU A O 1
ATOM 1437 N N . ARG A 1 191 ? 10.214 -0.696 -14.094 1.00 97.00 191 ARG A N 1
ATOM 1438 C CA . ARG A 1 191 ? 9.255 -1.701 -14.587 1.00 97.00 191 ARG A CA 1
ATOM 1439 C C . ARG A 1 191 ? 8.439 -2.333 -13.457 1.00 97.00 191 ARG A C 1
ATOM 1441 O O . ARG A 1 191 ? 7.221 -2.445 -13.604 1.00 97.00 191 ARG A O 1
ATOM 1448 N N . VAL A 1 192 ? 9.072 -2.686 -12.333 1.00 97.19 192 VAL A N 1
ATOM 1449 C CA . VAL A 1 192 ? 8.385 -3.178 -11.124 1.00 97.19 192 VAL A CA 1
ATOM 1450 C C . VAL A 1 192 ? 7.374 -2.146 -10.635 1.00 97.19 192 VAL A C 1
ATOM 1452 O O . VAL A 1 192 ? 6.207 -2.474 -10.432 1.00 97.19 192 VAL A O 1
ATOM 1455 N N . THR A 1 193 ? 7.792 -0.887 -10.500 1.00 97.19 193 THR A N 1
ATOM 1456 C CA . THR A 1 193 ? 6.938 0.198 -9.999 1.00 97.19 193 THR A CA 1
ATOM 1457 C C . THR A 1 193 ? 5.735 0.439 -10.907 1.00 97.19 193 THR A C 1
ATOM 1459 O O . THR A 1 193 ? 4.603 0.541 -10.427 1.00 97.19 193 THR A O 1
ATOM 1462 N N . ARG A 1 194 ? 5.953 0.500 -12.224 1.00 97.38 194 ARG A N 1
ATOM 1463 C CA . ARG A 1 194 ? 4.890 0.709 -13.213 1.00 97.38 194 ARG A CA 1
ATOM 1464 C C . ARG A 1 194 ? 3.907 -0.452 -13.211 1.00 97.38 194 ARG A C 1
ATOM 1466 O O . ARG A 1 194 ? 2.703 -0.228 -13.114 1.00 97.38 194 ARG A O 1
ATOM 1473 N N . ARG A 1 195 ? 4.404 -1.695 -13.244 1.00 97.56 195 ARG A N 1
ATOM 1474 C CA . ARG A 1 195 ? 3.535 -2.875 -13.222 1.00 97.56 195 ARG A CA 1
ATOM 1475 C C . ARG A 1 195 ? 2.741 -2.954 -11.923 1.00 97.56 195 ARG A C 1
ATOM 1477 O O . ARG A 1 195 ? 1.534 -3.137 -11.982 1.00 97.56 195 ARG A O 1
ATOM 1484 N N . TYR A 1 196 ? 3.381 -2.729 -10.778 1.00 97.62 196 TYR A N 1
ATOM 1485 C CA . TYR A 1 196 ? 2.696 -2.658 -9.488 1.00 97.62 196 TYR A CA 1
ATOM 1486 C C . TYR A 1 196 ? 1.583 -1.604 -9.489 1.00 97.62 196 TYR A C 1
ATOM 1488 O O . TYR A 1 196 ? 0.472 -1.889 -9.053 1.00 97.62 196 TYR A O 1
ATOM 1496 N N . THR A 1 197 ? 1.859 -0.414 -10.032 1.00 96.69 197 THR A N 1
ATOM 1497 C CA . THR A 1 197 ? 0.883 0.681 -10.125 1.00 96.69 197 THR A CA 1
ATOM 1498 C C . THR A 1 197 ? -0.340 0.288 -10.948 1.00 96.69 197 THR A C 1
ATOM 1500 O O . THR A 1 197 ? -1.452 0.589 -10.529 1.00 96.69 197 THR A O 1
ATOM 1503 N N . VAL A 1 198 ? -0.154 -0.410 -12.074 1.00 96.44 198 VAL A N 1
ATOM 1504 C CA . VAL A 1 198 ? -1.261 -0.920 -12.901 1.00 96.44 198 VAL A CA 1
ATOM 1505 C C . VAL A 1 198 ? -2.162 -1.857 -12.096 1.00 96.44 198 VAL A C 1
ATOM 1507 O O . VAL A 1 198 ? -3.378 -1.690 -12.117 1.00 96.44 198 VAL A O 1
ATOM 1510 N N . GLU A 1 199 ? -1.578 -2.795 -11.347 1.00 96.69 199 GLU A N 1
ATOM 1511 C CA . GLU A 1 199 ? -2.349 -3.778 -10.571 1.00 96.69 199 GLU A CA 1
ATOM 1512 C C . GLU A 1 199 ? -3.159 -3.130 -9.435 1.00 96.69 199 GLU A C 1
ATOM 1514 O O . GLU A 1 199 ? -4.275 -3.552 -9.133 1.00 96.69 199 GLU A O 1
ATOM 1519 N N . ILE A 1 200 ? -2.630 -2.073 -8.808 1.00 96.25 200 ILE A N 1
ATOM 1520 C CA . ILE A 1 200 ? -3.316 -1.375 -7.707 1.00 96.25 200 ILE A CA 1
ATOM 1521 C C . ILE A 1 200 ? -4.143 -0.164 -8.163 1.00 96.25 200 ILE A C 1
ATOM 1523 O O . ILE A 1 200 ? -4.837 0.436 -7.340 1.00 96.25 200 ILE A O 1
ATOM 1527 N N . ALA A 1 201 ? -4.097 0.205 -9.447 1.00 94.94 201 ALA A N 1
ATOM 1528 C CA . ALA A 1 201 ? -4.740 1.400 -9.997 1.00 94.94 201 ALA A CA 1
ATOM 1529 C C . ALA A 1 201 ? -6.235 1.557 -9.644 1.00 94.94 201 ALA A C 1
ATOM 1531 O O . ALA A 1 201 ? -6.635 2.694 -9.374 1.00 94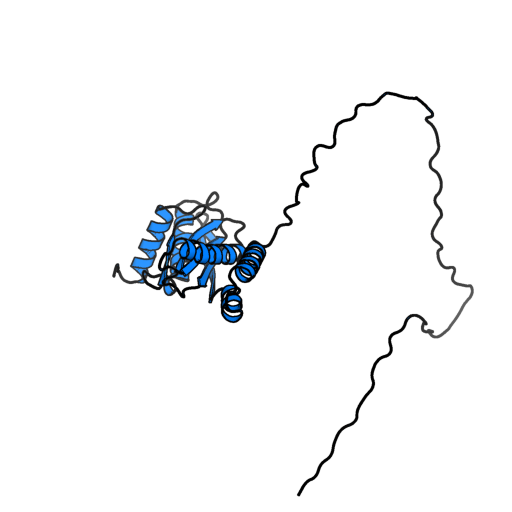.94 201 ALA A O 1
ATOM 1532 N N . PRO A 1 202 ? -7.057 0.484 -9.569 1.00 92.62 202 PRO A N 1
ATOM 1533 C CA . PRO A 1 202 ? -8.464 0.601 -9.174 1.00 92.62 202 PRO A CA 1
ATOM 1534 C C . PRO A 1 202 ? -8.676 1.111 -7.742 1.00 92.62 202 PRO A C 1
ATOM 1536 O O . PRO A 1 202 ? -9.756 1.592 -7.413 1.00 92.62 202 PRO A O 1
ATOM 1539 N N . LEU A 1 203 ? -7.668 0.977 -6.873 1.00 93.62 203 LEU A N 1
ATOM 1540 C CA . LEU A 1 203 ? -7.724 1.457 -5.493 1.00 93.62 203 LEU A CA 1
ATOM 1541 C C . LEU A 1 203 ? -7.222 2.887 -5.340 1.00 93.62 203 LEU A C 1
ATOM 1543 O O . LEU A 1 203 ? -7.603 3.556 -4.383 1.00 93.62 203 LEU A O 1
ATOM 1547 N N . LEU A 1 204 ? -6.340 3.324 -6.238 1.00 94.25 204 LEU A N 1
ATOM 1548 C CA . LEU A 1 204 ? -5.698 4.626 -6.156 1.00 94.25 204 LEU A CA 1
ATOM 1549 C C . LEU A 1 204 ? -6.680 5.742 -6.505 1.00 94.25 204 LEU A C 1
ATOM 1551 O O . LEU A 1 204 ? -7.653 5.542 -7.224 1.00 94.25 204 LEU A O 1
ATOM 1555 N N . GLY A 1 205 ? -6.419 6.948 -6.021 1.00 91.44 205 GLY A N 1
ATOM 1556 C CA . GLY A 1 205 ? -7.167 8.141 -6.403 1.00 91.44 205 GLY A CA 1
ATOM 1557 C C . GLY A 1 205 ? -7.060 9.238 -5.350 1.00 91.44 205 GLY A C 1
ATOM 1558 O O . GLY A 1 205 ? -6.822 8.917 -4.186 1.00 91.44 205 GLY A O 1
ATOM 1559 N N . PRO A 1 206 ? -7.257 10.509 -5.736 1.00 91.25 206 PRO A N 1
ATOM 1560 C CA . PRO A 1 206 ? -7.206 11.643 -4.804 1.00 91.25 206 PRO A CA 1
ATOM 1561 C C . PRO A 1 206 ? -8.180 11.460 -3.631 1.00 91.25 206 PRO A C 1
ATOM 1563 O O . PRO A 1 206 ? -7.808 11.655 -2.476 1.00 91.25 206 PRO A O 1
ATOM 1566 N N . ASP A 1 207 ? -9.384 10.978 -3.940 1.00 91.75 207 ASP A N 1
ATOM 1567 C CA . ASP A 1 207 ? -10.492 10.810 -2.999 1.00 91.75 207 ASP A CA 1
ATOM 1568 C C . ASP A 1 207 ? -10.608 9.376 -2.465 1.00 91.75 207 ASP A C 1
ATOM 1570 O O . ASP A 1 207 ? -11.505 9.074 -1.678 1.00 91.75 207 ASP A O 1
ATOM 1574 N N . LEU A 1 208 ? -9.703 8.477 -2.874 1.00 93.62 208 LEU A N 1
ATOM 1575 C CA . LEU A 1 208 ? -9.751 7.054 -2.524 1.00 93.62 208 LEU A CA 1
ATOM 1576 C C . LEU A 1 208 ? -8.531 6.611 -1.721 1.00 93.62 208 LEU A C 1
ATOM 1578 O O . LEU A 1 208 ? -8.664 6.201 -0.567 1.00 93.62 208 LEU A O 1
ATOM 1582 N N . ASP A 1 209 ? -7.349 6.668 -2.327 1.00 95.94 209 ASP A N 1
ATOM 1583 C CA . ASP A 1 209 ? -6.107 6.206 -1.724 1.00 95.94 209 ASP A CA 1
ATOM 1584 C C . ASP A 1 209 ? -4.909 6.931 -2.332 1.00 95.94 209 ASP A C 1
ATOM 1586 O O . ASP A 1 209 ? -4.639 6.838 -3.535 1.00 95.94 209 ASP A O 1
ATOM 1590 N N . VAL A 1 210 ? -4.162 7.619 -1.471 1.00 95.69 210 VAL A N 1
ATOM 1591 C CA . VAL A 1 210 ? -3.019 8.436 -1.874 1.00 95.69 210 VAL A CA 1
ATOM 1592 C C . VAL A 1 210 ? -1.725 7.789 -1.361 1.00 95.69 210 VAL A C 1
ATOM 1594 O O . VAL A 1 210 ? -1.447 7.807 -0.148 1.00 95.69 210 VAL A O 1
ATOM 1597 N N . PRO A 1 211 ? -0.883 7.228 -2.249 1.00 95.50 211 PRO A N 1
ATOM 1598 C CA . PRO A 1 211 ? 0.381 6.615 -1.866 1.00 95.50 211 PRO A CA 1
ATOM 1599 C C . PRO A 1 211 ? 1.415 7.659 -1.417 1.00 95.50 211 PRO A C 1
ATOM 1601 O O . PRO A 1 211 ? 1.189 8.870 -1.447 1.00 95.50 211 PRO A O 1
ATOM 1604 N N . ALA A 1 212 ? 2.528 7.184 -0.872 1.00 96.25 212 ALA A N 1
ATOM 1605 C CA . ALA A 1 212 ? 3.647 7.998 -0.404 1.00 96.25 212 ALA A CA 1
ATOM 1606 C C . ALA A 1 212 ? 4.951 7.185 -0.476 1.00 96.25 212 ALA A C 1
ATOM 1608 O O . ALA A 1 212 ? 4.895 5.955 -0.595 1.00 96.25 212 ALA A O 1
ATOM 1609 N N . PRO A 1 213 ? 6.115 7.837 -0.361 1.00 96.88 213 PRO A N 1
ATOM 1610 C CA . PRO A 1 213 ? 7.367 7.123 -0.161 1.00 96.88 213 PRO A CA 1
ATOM 1611 C C . PRO A 1 213 ? 7.423 6.448 1.225 1.00 96.88 213 PRO A C 1
ATOM 1613 O O . PRO A 1 213 ? 6.752 6.861 2.177 1.00 96.88 213 PRO A O 1
ATOM 1616 N N . ASP A 1 214 ? 8.219 5.389 1.316 1.00 96.00 214 ASP A N 1
ATOM 1617 C CA . ASP A 1 214 ? 8.614 4.644 2.513 1.00 96.00 214 ASP A CA 1
ATOM 1618 C C . ASP A 1 214 ? 10.046 4.099 2.303 1.00 96.00 214 ASP A C 1
ATOM 1620 O O . ASP A 1 214 ? 10.794 4.592 1.465 1.00 96.00 214 ASP A O 1
ATOM 1624 N N . VAL A 1 215 ? 10.454 3.082 3.061 1.00 93.75 215 VAL A N 1
ATOM 1625 C CA . VAL A 1 215 ? 11.753 2.423 2.933 1.00 93.75 215 VAL A CA 1
ATOM 1626 C C . VAL A 1 215 ? 11.966 1.949 1.493 1.00 93.75 215 VAL A C 1
ATOM 1628 O O . VAL A 1 215 ? 11.149 1.214 0.929 1.00 93.75 215 VAL A O 1
ATOM 1631 N N . ASN A 1 216 ? 13.095 2.388 0.938 1.00 94.44 216 ASN A N 1
ATOM 1632 C CA . ASN A 1 216 ? 13.556 2.142 -0.424 1.00 94.44 216 ASN A CA 1
ATOM 1633 C C . ASN A 1 216 ? 12.616 2.613 -1.546 1.00 94.44 216 ASN A C 1
ATOM 1635 O O . ASN A 1 216 ? 12.708 2.129 -2.674 1.00 94.44 216 ASN A O 1
ATOM 1639 N N . THR A 1 217 ? 11.736 3.574 -1.264 1.00 94.06 217 THR A N 1
ATOM 1640 C CA . THR A 1 217 ? 11.012 4.314 -2.297 1.00 94.06 217 THR 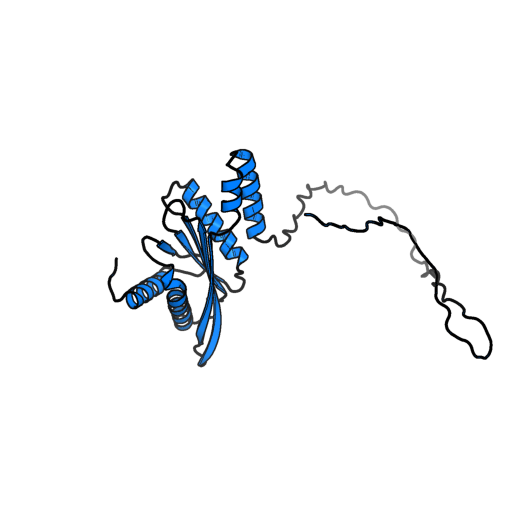A CA 1
ATOM 1641 C C . THR A 1 217 ? 11.248 5.811 -2.122 1.00 94.06 217 THR A C 1
ATOM 1643 O O . THR A 1 217 ? 11.267 6.343 -1.014 1.00 94.06 217 THR A O 1
ATOM 1646 N N . ASP A 1 218 ? 11.482 6.499 -3.233 1.00 94.88 218 ASP A N 1
ATOM 1647 C CA . ASP A 1 218 ? 11.880 7.905 -3.282 1.00 94.88 218 ASP A CA 1
ATOM 1648 C C . ASP A 1 218 ? 10.899 8.723 -4.145 1.00 94.88 218 ASP A C 1
ATOM 1650 O O . ASP A 1 218 ? 9.868 8.226 -4.614 1.00 94.88 218 ASP A O 1
ATOM 1654 N N . GLY A 1 219 ? 11.207 10.005 -4.366 1.00 95.31 219 GLY A N 1
ATOM 1655 C CA . GLY A 1 219 ? 10.409 10.868 -5.242 1.00 95.31 219 GLY A CA 1
ATOM 1656 C C . GLY A 1 219 ? 10.352 10.383 -6.696 1.00 95.31 219 GLY A C 1
ATOM 1657 O O . GLY A 1 219 ? 9.365 10.635 -7.381 1.00 95.31 219 GLY A O 1
ATOM 1658 N N . ARG A 1 220 ? 11.358 9.632 -7.156 1.00 95.19 220 ARG A N 1
ATOM 1659 C CA . ARG A 1 220 ? 11.397 9.051 -8.504 1.00 95.19 220 ARG A CA 1
ATOM 1660 C C . ARG A 1 220 ? 10.415 7.885 -8.629 1.00 95.19 220 ARG A C 1
ATOM 1662 O O . ARG A 1 220 ? 9.669 7.844 -9.602 1.00 95.19 220 ARG A O 1
ATOM 1669 N N . VAL A 1 221 ? 10.327 7.007 -7.625 1.00 96.25 221 VAL A N 1
ATOM 1670 C CA . VAL A 1 221 ? 9.285 5.962 -7.576 1.00 96.25 221 VAL A CA 1
ATOM 1671 C C . VAL A 1 221 ? 7.892 6.594 -7.599 1.00 96.25 221 VAL A C 1
ATOM 1673 O O . VAL A 1 221 ? 7.013 6.134 -8.326 1.00 96.25 221 VAL A O 1
ATOM 1676 N N . MET A 1 222 ? 7.689 7.685 -6.853 1.00 96.81 222 MET A N 1
ATOM 1677 C CA . MET A 1 222 ? 6.412 8.409 -6.871 1.00 96.81 222 MET A CA 1
ATOM 1678 C C . MET A 1 222 ? 6.125 9.064 -8.230 1.00 96.81 222 MET A C 1
ATOM 1680 O O . MET A 1 222 ? 4.973 9.064 -8.661 1.00 96.81 222 MET A O 1
ATOM 1684 N N . ALA A 1 223 ? 7.146 9.575 -8.924 1.00 96.69 223 ALA A N 1
ATOM 1685 C CA . ALA A 1 223 ? 6.998 10.134 -10.265 1.00 96.69 223 ALA A CA 1
ATOM 1686 C C . ALA A 1 223 ? 6.541 9.070 -11.274 1.00 96.69 223 ALA A C 1
ATOM 1688 O O . ALA A 1 223 ? 5.579 9.300 -12.001 1.00 96.69 223 ALA A O 1
ATOM 1689 N N . TRP A 1 224 ? 7.151 7.880 -11.267 1.00 97.00 224 TRP A N 1
ATOM 1690 C CA . TRP A 1 224 ? 6.729 6.767 -12.129 1.00 97.00 224 TRP A CA 1
ATOM 1691 C C . TRP A 1 224 ? 5.322 6.265 -11.809 1.00 97.00 224 TRP A C 1
ATOM 1693 O O . TRP A 1 224 ? 4.573 5.905 -12.719 1.00 97.00 224 TRP A O 1
ATOM 1703 N N . LEU A 1 225 ? 4.955 6.246 -10.526 1.00 95.56 225 LEU A N 1
ATOM 1704 C CA . LEU A 1 225 ? 3.606 5.891 -10.096 1.00 95.56 225 LEU A CA 1
ATOM 1705 C C . LEU A 1 225 ? 2.586 6.897 -10.638 1.00 95.56 225 LEU A C 1
ATOM 1707 O O . LEU A 1 225 ? 1.585 6.493 -11.223 1.00 95.56 225 LEU A O 1
ATOM 1711 N N . MET A 1 226 ? 2.846 8.197 -10.477 1.00 94.31 226 MET A N 1
ATOM 1712 C CA . MET A 1 226 ? 1.955 9.253 -10.962 1.00 94.31 226 MET A CA 1
ATOM 1713 C C . MET A 1 226 ? 1.827 9.230 -12.489 1.00 94.31 226 MET A C 1
ATOM 1715 O O . MET A 1 226 ? 0.710 9.269 -13.003 1.00 94.31 226 MET A O 1
ATOM 1719 N N . ASP A 1 227 ? 2.944 9.087 -13.203 1.00 95.19 227 ASP A N 1
ATOM 1720 C CA . ASP A 1 227 ? 2.984 8.967 -14.664 1.00 95.19 227 ASP A CA 1
ATOM 1721 C C . ASP A 1 227 ? 2.134 7.783 -15.148 1.00 95.19 227 ASP A C 1
ATOM 1723 O O . ASP A 1 227 ? 1.215 7.939 -15.951 1.00 95.19 227 ASP A O 1
ATOM 1727 N N . THR A 1 228 ? 2.345 6.604 -14.559 1.00 94.75 228 THR A N 1
ATOM 1728 C CA . THR A 1 228 ? 1.591 5.392 -14.913 1.00 94.75 228 THR A CA 1
ATOM 1729 C C . THR A 1 228 ? 0.103 5.533 -14.602 1.00 94.75 228 THR A C 1
ATOM 1731 O O . THR A 1 228 ? -0.736 5.153 -15.416 1.00 94.75 228 THR A O 1
ATOM 1734 N N . LEU A 1 229 ? -0.245 6.097 -13.443 1.00 93.44 229 LEU A N 1
ATOM 1735 C CA . LEU A 1 229 ? -1.639 6.319 -13.065 1.00 93.44 229 LEU A CA 1
ATOM 1736 C C . LEU A 1 229 ? -2.334 7.295 -14.026 1.00 93.44 229 LEU A C 1
ATOM 1738 O O . LEU A 1 229 ? -3.479 7.059 -14.409 1.00 93.44 229 LEU A O 1
ATOM 1742 N N . SER A 1 230 ? -1.632 8.349 -14.446 1.00 91.69 230 SER A N 1
ATOM 1743 C CA . SER A 1 230 ? -2.135 9.345 -15.400 1.00 91.69 230 SER A CA 1
ATOM 1744 C C . SER A 1 230 ? -2.355 8.740 -16.786 1.00 91.69 230 SER A C 1
ATOM 1746 O O . SER A 1 230 ? -3.383 8.995 -17.412 1.00 91.69 230 SER A O 1
ATOM 1748 N N . MET A 1 231 ? -1.444 7.872 -17.240 1.00 91.44 231 MET A N 1
ATOM 1749 C CA . MET A 1 231 ? -1.599 7.135 -18.498 1.00 91.44 231 MET A CA 1
ATOM 1750 C C . MET A 1 231 ? -2.815 6.199 -18.477 1.00 91.44 231 MET A C 1
ATOM 1752 O O . MET A 1 231 ? -3.565 6.156 -19.448 1.00 91.44 231 MET A O 1
ATOM 1756 N N . ILE A 1 232 ? -3.043 5.476 -17.373 1.00 90.25 232 ILE A N 1
ATOM 1757 C CA . ILE A 1 232 ? -4.196 4.565 -17.234 1.00 90.25 232 ILE A CA 1
ATOM 1758 C C . ILE A 1 232 ? -5.521 5.338 -17.266 1.00 90.25 232 ILE A C 1
ATOM 1760 O O . ILE A 1 232 ? -6.508 4.849 -17.810 1.00 90.25 232 ILE A O 1
ATOM 1764 N N . ARG A 1 233 ? -5.548 6.541 -16.685 1.00 86.06 233 ARG A N 1
ATOM 1765 C CA . ARG A 1 233 ? -6.749 7.385 -16.590 1.00 86.06 233 ARG A CA 1
ATOM 1766 C C . ARG A 1 233 ? -6.985 8.280 -17.805 1.00 86.06 233 ARG A C 1
ATOM 1768 O O . ARG A 1 233 ? -7.933 9.050 -17.802 1.00 86.06 233 ARG A O 1
ATOM 1775 N N . GLY A 1 234 ? -6.159 8.170 -18.847 1.00 80.12 234 GLY A N 1
ATOM 1776 C CA . GLY A 1 234 ? -6.364 8.908 -20.094 1.00 80.12 234 GLY A CA 1
ATOM 1777 C C . GLY A 1 234 ? -5.977 10.388 -20.035 1.00 80.12 234 GLY A C 1
ATOM 1778 O O . GLY A 1 234 ? -6.505 11.174 -20.812 1.00 80.12 234 GLY A O 1
ATOM 1779 N N . GLY A 1 235 ? -5.055 10.783 -19.150 1.00 60.78 235 GLY A N 1
ATOM 1780 C CA . GLY A 1 235 ? -4.513 12.147 -19.122 1.00 60.78 235 GLY A CA 1
ATOM 1781 C C . GLY A 1 235 ? -5.397 13.206 -18.456 1.00 60.78 235 GLY A C 1
ATOM 1782 O O . GLY A 1 235 ? -4.957 14.349 -18.341 1.00 60.78 235 GLY A O 1
ATOM 1783 N N . GLU A 1 236 ? -6.581 12.851 -17.949 1.00 51.31 236 GLU A N 1
ATOM 1784 C CA . GLU A 1 236 ? -7.270 13.671 -16.948 1.00 51.31 236 GLU A CA 1
ATOM 1785 C C . GLU A 1 236 ? -6.495 13.575 -15.625 1.00 51.31 236 GLU A C 1
ATOM 1787 O O . GLU A 1 236 ? -6.708 12.706 -14.774 1.00 51.31 236 GLU A O 1
ATOM 1792 N N . LEU A 1 237 ? -5.509 14.460 -15.486 1.00 49.91 237 LEU A N 1
ATOM 1793 C CA . LEU A 1 237 ? -4.996 14.859 -14.186 1.00 49.91 237 LEU A CA 1
ATOM 1794 C C . LEU A 1 237 ? -6.123 15.604 -13.469 1.00 49.91 237 LEU A C 1
ATOM 1796 O O . LEU A 1 237 ? -6.348 16.761 -13.794 1.00 49.91 237 LEU A O 1
ATOM 1800 N N . LEU A 1 238 ? -6.763 14.917 -12.517 1.00 48.69 238 LEU A N 1
ATOM 1801 C CA . LEU A 1 238 ? -7.567 15.471 -11.414 1.00 48.69 238 LEU A CA 1
ATOM 1802 C C . LEU A 1 238 ? -8.577 16.568 -11.790 1.00 48.69 238 LEU A C 1
ATOM 1804 O O . LEU A 1 238 ? -8.182 17.753 -11.845 1.00 48.69 238 LEU A O 1
#

Nearest PDB structures (foldseek):
  3aog-assembly2_I  TM=9.842E-01  e=1.512E-23  Thermus thermophilus HB27
  2tmg-assembly1_B  TM=9.874E-01  e=5.450E-23  Thermotoga maritima
  7mfm-assembly1_A  TM=9.837E-01  e=5.550E-22  Bacillus subtilis
  8zne-assembly1_A  TM=9.899E-01  e=1.155E-21  Thermococcus profundus
  8kao-assembly1_B-2  TM=9.787E-01  e=3.467E-21  Saccharolobus solfataricus

pLDDT: mean 76.59, std 27.49, range [25.17, 98.25]

Mean predicted aligned error: 15.83 Å

Sequence (238 aa):
MLPALAPLTRWRTCCSRAAVSTPCTSSPTRSPCTCPTAPPPTAWPRRWSRCSSITAKESRPLCNVGAVAVAATDPWAAVLERLDDAAKLTGIDPDIHRVLRIPKRVLEVSIPVRMDDGRVEVFTGWRVHHNTARGPAKGGIRFHPLLEVNDVIALSANMTFKTAVANLPFGGSKGGVRCDPTAMSIHELERVTRRYTVEIAPLLGPDLDVPAPDVNTDGRVMAWLMDTLSMIRGGELL

Foldseek 3Di:
DDDDDDDDDDDDDDDDDDDDDDDDDDDDDDDDDDDDDDDDDDDDDDDDDDDDDDDDDDDPPPPCPPPPPPPVPLLLVVLLVVLVVVCVVVVDDPVVSVLQNAFPDKDKDWQWFQAPVRDIDIKIKIKTFRDAPLFAAEEAEAEEQPDDSSNQNSQQSVQQVVCVVVVHSHHGMYMYINHDPVPGDPVRLLSRLLSNLVSCLVQDDPGHYDYDHDHPDDVVSVVSSVVSSCVVVVNPPD

Solvent-accessible surface area (backbone atoms only — not comparable to full-atom values): 14691 Å² total; per-residue (Å²): 134,84,81,89,82,90,88,85,83,87,84,79,87,82,90,79,82,82,87,82,82,87,84,84,86,87,86,90,86,89,84,84,91,76,80,89,76,82,83,80,92,80,83,82,86,89,87,84,82,86,85,79,90,83,78,89,80,88,74,72,84,68,77,76,72,66,80,71,75,76,64,89,64,57,54,33,59,59,47,50,53,54,51,53,53,49,38,70,75,68,67,58,56,71,66,59,53,57,53,74,75,43,62,74,41,80,46,76,47,82,33,76,33,70,43,95,90,67,50,76,47,74,35,51,31,40,44,24,36,26,43,54,89,59,32,28,22,31,32,28,34,31,42,33,65,85,59,50,72,51,49,35,46,28,49,3,42,50,29,27,52,52,27,51,74,70,69,45,69,30,10,1,13,17,30,31,34,38,36,55,72,88,83,45,53,74,69,42,50,49,49,48,46,39,48,45,39,63,76,46,45,89,57,49,38,92,79,42,25,42,75,44,63,37,59,84,36,47,74,65,57,50,47,46,35,50,53,46,52,32,61,76,60,70,63,66,74,128

Radius of gyration: 32.65 Å; Cα contacts (8 Å, |Δi|>4): 306; chains: 1; bounding box: 99×90×68 Å